Protein AF-0000000066929300 (afdb_homodimer)

Solvent-accessible surface area (backbone atoms only — not comparable to full-atom values): 16781 Å² total; per-residue (Å²): 136,85,82,76,78,76,75,74,76,74,73,76,74,69,70,74,73,74,70,69,72,71,43,52,27,25,4,29,28,39,33,36,29,33,21,44,62,96,35,55,32,55,67,28,40,39,35,33,26,33,27,65,83,70,66,76,58,65,42,76,49,25,75,40,59,22,36,82,71,5,37,43,70,39,54,33,47,45,83,54,38,55,52,97,56,24,57,59,44,35,29,40,36,40,36,33,46,67,95,44,64,80,85,48,72,48,25,43,31,40,62,43,51,53,54,62,84,32,51,24,73,32,78,56,46,81,41,67,45,56,54,34,29,42,37,48,63,40,67,55,58,86,45,43,77,36,67,75,77,60,94,79,120,135,86,79,76,79,76,76,76,75,76,71,76,75,70,69,74,72,74,71,69,71,70,44,54,25,24,4,29,28,40,32,37,30,33,22,44,63,96,36,54,31,53,67,29,40,39,34,33,26,33,35,67,82,62,75,80,63,64,42,77,50,26,76,40,60,22,36,80,72,6,37,44,71,40,55,36,48,46,84,56,40,57,49,97,58,24,56,59,45,36,30,40,37,41,36,33,46,67,94,45,64,81,85,49,72,48,25,42,34,40,63,43,51,52,53,62,86,32,49,24,72,32,77,57,44,82,41,69,44,56,54,35,28,41,36,48,63,41,64,55,57,85,47,43,77,36,68,75,76,60,95,79,122

Secondary structure (DSSP, 8-state):
-------------------------EEEEEEEEEEETTEE--S-EEEEEEE-SSS---EEEEEEE--TTSEEEEEEE-TT--GGG---EEEEEEEE-TTS-TTSS-EEEEEEEPPGGG-EESSS-S-EEEEEEEETTS--TT-EEESS--S--/-------------------------EEEEEEEEEEETTEE--S-EEEEEEE-SSS---EEEEEEE--TTSEEEEEEE-TT--GGG---EEEEEEEE-TTS-TTSS-EEEEEEEPPGGG-EESSS-S-EEEEEEEETTS--TT-EEESS--S--

pLDDT: mean 82.0, std 19.13, range [38.72, 98.88]

Foldseek 3Di:
DPPPPPPPPPPPCPVPPPCVVQQWKKKFKEKEFEAAPPATDWFKKKWKFFQLVPPRPTDTAFIDTADRRRIDMTMGMPVRPHNSSRQGQIKMKIWAQRVHDPVALKTKMDIDTDDRVRTDTDGGGPDYHYPYYYHPNDDDPPIDMDRPDDRPD/DPPPPPPPPPPPCPVPPPCPVQAWKKKFKEKEFEAAPPATDWFKKKWKFFDLVPPPPTDTAFIDTADRRRIDMTMGMPVRPHNNSRQGQIKMKIWAQRVHDPVALKTKMDIDTDDRVRTDTDGGGPDYHYPYYYHPNDDDPPIDMDRPDDRPD

InterPro domains:
  IPR001534 Transthyretin-like [PF01060] (31-115)
  IPR001534 Transthyretin-like [PTHR21700] (13-146)
  IPR038479 Transthyretin-like superfamily [G3DSA:2.60.40.3330] (26-143)

Organism: Strongyloides stercoralis (NCBI:txid6248)

Structure (mmCIF, N/CA/C/O backbone):
data_AF-0000000066929300-model_v1
#
loop_
_entity.id
_entity.type
_entity.pdbx_description
1 polymer 'Transthyretin-like family protein'
#
loop_
_atom_site.group_PDB
_atom_site.id
_atom_site.type_symbol
_atom_site.label_atom_id
_atom_site.label_alt_id
_atom_site.label_comp_id
_atom_site.label_asym_id
_atom_site.label_entity_id
_atom_site.label_seq_id
_atom_site.pdbx_PDB_ins_code
_atom_site.Cartn_x
_atom_site.Cartn_y
_atom_site.Cartn_z
_atom_site.occupancy
_atom_site.B_iso_or_equiv
_atom_site.auth_seq_id
_atom_site.auth_comp_id
_atom_site.auth_asym_id
_atom_site.auth_atom_id
_atom_site.pdbx_PDB_model_num
ATOM 1 N N . MET A 1 1 ? 9.344 78.875 50.188 1 38.72 1 MET A N 1
ATOM 2 C CA . MET A 1 1 ? 8.992 78.375 48.844 1 38.72 1 MET A CA 1
ATOM 3 C C . MET A 1 1 ? 9.109 76.875 48.75 1 38.72 1 MET A C 1
ATOM 5 O O . MET A 1 1 ? 10.203 76.312 48.906 1 38.72 1 MET A O 1
ATOM 9 N N . LYS A 1 2 ? 8.031 76.062 49.281 1 50.56 2 LYS A N 1
ATOM 10 C CA . LYS A 1 2 ? 7.809 74.625 49.344 1 50.56 2 LYS A CA 1
ATOM 11 C C . LYS A 1 2 ? 7.906 74 47.938 1 50.56 2 LYS A C 1
ATOM 13 O O . LYS A 1 2 ? 7.234 74.438 47 1 50.56 2 LYS A O 1
ATOM 18 N N . ILE A 1 3 ? 9.125 73.562 47.531 1 48.5 3 ILE A N 1
ATOM 19 C CA . ILE A 1 3 ? 9.398 72.75 46.375 1 48.5 3 ILE A CA 1
ATOM 20 C C . ILE A 1 3 ? 8.445 71.562 46.344 1 48.5 3 ILE A C 1
ATOM 22 O O . ILE A 1 3 ? 8.469 70.688 47.25 1 48.5 3 ILE A O 1
ATOM 26 N N . PHE A 1 4 ? 7.176 71.688 45.875 1 48.25 4 PHE A N 1
ATOM 27 C CA . PHE A 1 4 ? 6.23 70.688 45.531 1 48.25 4 PHE A CA 1
ATOM 28 C C . PHE A 1 4 ? 6.859 69.688 44.562 1 48.25 4 PHE A C 1
ATOM 30 O O . PHE A 1 4 ? 7.293 70.062 43.469 1 48.25 4 PHE A O 1
ATOM 37 N N . LEU A 1 5 ? 7.586 68.625 45.031 1 47.12 5 LEU A N 1
ATOM 38 C CA . LEU A 1 5 ? 8.062 67.438 44.281 1 47.12 5 LEU A CA 1
ATOM 39 C C . LEU A 1 5 ? 6.941 66.812 43.469 1 47.12 5 LEU A C 1
ATOM 41 O O . LEU A 1 5 ? 5.953 66.312 44.031 1 47.12 5 LEU A O 1
ATOM 45 N N . VAL A 1 6 ? 6.562 67.375 42.312 1 46.44 6 VAL A N 1
ATOM 46 C CA . VAL A 1 6 ? 5.727 66.75 41.312 1 46.44 6 VAL A CA 1
ATOM 47 C C . VAL A 1 6 ? 6.305 65.375 40.969 1 46.44 6 VAL A C 1
ATOM 49 O O . VAL A 1 6 ? 7.395 65.312 40.375 1 46.44 6 VAL A O 1
ATOM 52 N N . PHE A 1 7 ? 6.195 64.375 41.812 1 49.03 7 PHE A N 1
ATOM 53 C CA . PHE A 1 7 ? 6.414 63 41.406 1 49.03 7 PHE A CA 1
ATOM 54 C C . PHE A 1 7 ? 5.598 62.688 40.156 1 49.03 7 PHE A C 1
ATOM 56 O O . PHE A 1 7 ? 4.367 62.656 40.188 1 49.03 7 PHE A O 1
ATOM 63 N N . LEU A 1 8 ? 6.023 63.188 38.938 1 48.34 8 LEU A N 1
ATOM 64 C CA . LEU A 1 8 ? 5.508 62.688 37.688 1 48.34 8 LEU A CA 1
ATOM 65 C C . LEU A 1 8 ? 5.5 61.156 37.656 1 48.34 8 LEU A C 1
ATOM 67 O O . LEU A 1 8 ? 6.559 60.531 37.75 1 48.34 8 LEU A O 1
ATOM 71 N N . GLY A 1 9 ? 4.48 60.531 38.188 1 46.47 9 GLY A N 1
ATOM 72 C CA . GLY A 1 9 ? 4.184 59.125 37.938 1 46.47 9 GLY A CA 1
ATOM 73 C C . GLY A 1 9 ? 4.379 58.75 36.469 1 46.47 9 GLY A C 1
ATOM 74 O O . GLY A 1 9 ? 3.596 59.125 35.625 1 46.47 9 GLY A O 1
ATOM 75 N N . ILE A 1 10 ? 5.605 58.688 35.938 1 49.69 10 ILE A N 1
ATOM 76 C CA . ILE A 1 10 ? 5.824 57.969 34.688 1 49.69 10 ILE A CA 1
ATOM 77 C C . ILE A 1 10 ? 5.074 56.625 34.719 1 49.69 10 ILE A C 1
ATOM 79 O O . ILE A 1 10 ? 5.422 55.75 35.469 1 49.69 10 ILE A O 1
ATOM 83 N N . GLY A 1 11 ? 3.75 56.656 34.594 1 45.16 11 GLY A N 1
ATOM 84 C CA . GLY A 1 11 ? 3.053 55.406 34.281 1 45.16 11 GLY A CA 1
ATOM 85 C C . GLY A 1 11 ? 3.746 54.594 33.188 1 45.16 11 GLY A C 1
ATOM 86 O O . GLY A 1 11 ? 3.848 55.031 32.062 1 45.16 11 GLY A O 1
ATOM 87 N N . LEU A 1 12 ? 4.77 53.812 33.594 1 50.09 12 LEU A N 1
ATOM 88 C CA . LEU A 1 12 ? 5.266 52.719 32.719 1 50.09 12 LEU A CA 1
ATOM 89 C C . LEU A 1 12 ? 4.109 52 32.062 1 50.09 12 LEU A C 1
ATOM 91 O O . LEU A 1 12 ? 3.371 51.25 32.75 1 50.09 12 LEU A O 1
ATOM 95 N N . CYS A 1 13 ? 3.428 52.625 31.078 1 48.03 13 CYS A N 1
ATOM 96 C CA . CYS A 1 13 ? 2.602 51.812 30.188 1 48.03 13 CYS A CA 1
ATOM 97 C C . CYS A 1 13 ? 3.359 50.594 29.703 1 48.03 13 CYS A C 1
ATOM 99 O O . CYS A 1 13 ? 4.195 50.688 28.812 1 48.03 13 CYS A O 1
ATOM 101 N N . LEU A 1 14 ? 3.752 49.6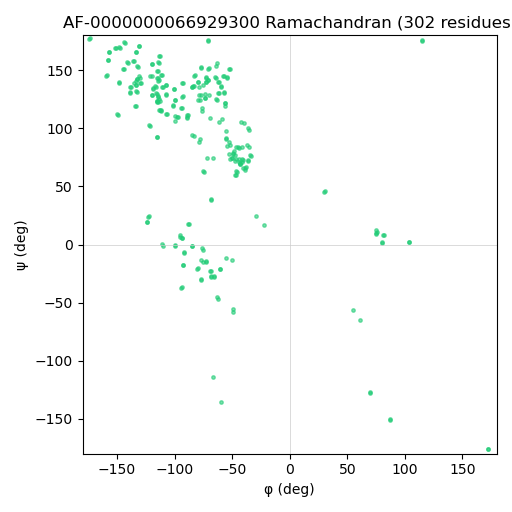88 30.641 1 50.78 14 LEU A N 1
ATOM 102 C CA . LEU A 1 14 ? 4.094 48.375 30.141 1 50.78 14 LEU A CA 1
ATOM 103 C C . LEU A 1 14 ? 3.076 47.906 29.109 1 50.78 14 LEU A C 1
ATOM 105 O O . LEU A 1 14 ? 1.954 47.531 29.453 1 50.78 14 LEU A O 1
ATOM 109 N N . GLY A 1 15 ? 3.09 48.5 27.969 1 46.66 15 GLY A N 1
ATOM 110 C CA . GLY A 1 15 ? 2.381 47.844 26.906 1 46.66 15 GLY A CA 1
ATOM 111 C C . GLY A 1 15 ? 2.514 46.312 26.953 1 46.66 15 GLY A C 1
ATOM 112 O O . GLY A 1 15 ? 3.623 45.781 26.891 1 46.66 15 GLY A O 1
ATOM 113 N N . PHE A 1 16 ? 1.667 45.625 27.719 1 49.38 16 PHE A N 1
ATOM 114 C CA . PHE A 1 16 ? 1.484 44.219 27.531 1 49.38 16 PHE A CA 1
ATOM 115 C C . PHE A 1 16 ? 1.555 43.844 26.047 1 49.38 16 PHE A C 1
ATOM 117 O O . PHE A 1 16 ? 0.625 44.125 25.281 1 49.38 16 PHE A O 1
ATOM 124 N N . ILE A 1 17 ? 2.742 43.875 25.484 1 49.06 17 ILE A N 1
ATOM 125 C CA . ILE A 1 17 ? 2.83 43.156 24.219 1 49.06 17 ILE A CA 1
ATOM 126 C C . ILE A 1 17 ? 2.207 41.781 24.375 1 49.06 17 ILE A C 1
ATOM 128 O O . ILE A 1 17 ? 2.74 40.906 25.094 1 49.06 17 ILE A O 1
ATOM 132 N N . ASN A 1 18 ? 0.897 41.688 24.484 1 44.31 18 ASN A N 1
ATOM 133 C CA . ASN A 1 18 ? 0.288 40.406 24.203 1 44.31 18 ASN A CA 1
ATOM 134 C C . ASN A 1 18 ? 0.959 39.719 23.016 1 44.31 18 ASN A C 1
ATOM 136 O O . ASN A 1 18 ? 0.735 40.094 21.859 1 44.31 18 ASN A O 1
ATOM 140 N N . ALA A 1 19 ? 2.219 39.344 23.156 1 47.62 19 ALA A N 1
ATOM 141 C CA . ALA A 1 19 ? 2.736 38.375 22.172 1 47.62 19 ALA A CA 1
ATOM 142 C C . ALA A 1 19 ? 1.765 37.219 21.984 1 47.62 19 ALA A C 1
ATOM 144 O O . ALA A 1 19 ? 1.734 36.281 22.797 1 47.62 19 ALA A O 1
ATOM 145 N N . SER A 1 20 ? 0.576 37.375 21.578 1 46.81 20 SER A N 1
ATOM 146 C CA . SER A 1 20 ? -0.162 36.219 21.094 1 46.81 20 SER A CA 1
ATOM 147 C C . SER A 1 20 ? 0.743 35.281 20.297 1 46.81 20 SER A C 1
ATOM 149 O O . SER A 1 20 ? 1.198 35.625 19.203 1 46.81 20 SER A O 1
ATOM 151 N N . ALA A 1 21 ? 1.708 34.656 20.922 1 49.97 21 ALA A N 1
ATOM 152 C CA . ALA A 1 21 ? 2.375 33.594 20.203 1 49.97 21 ALA A CA 1
ATOM 153 C C . ALA A 1 21 ? 1.397 32.844 19.297 1 49.97 21 ALA A C 1
ATOM 155 O O . ALA A 1 21 ? 0.416 32.281 19.766 1 49.97 21 ALA A O 1
ATOM 156 N N . GLY A 1 22 ? 1.059 33.406 18.203 1 54.59 22 GLY A N 1
ATOM 157 C CA . GLY A 1 22 ? 0.16 32.781 17.25 1 54.59 22 GLY A CA 1
ATOM 158 C C . GLY A 1 22 ? 0.339 31.281 17.141 1 54.59 22 GLY A C 1
ATOM 159 O O . GLY A 1 22 ? 1.467 30.781 17.141 1 54.59 22 GLY A O 1
ATOM 160 N N . VAL A 1 23 ? -0.555 30.5 17.812 1 59 23 VAL A N 1
ATOM 161 C CA . VAL A 1 23 ? -0.55 29.031 17.734 1 59 23 VAL A CA 1
ATOM 162 C C . VAL A 1 23 ? -0.306 28.594 16.281 1 59 23 VAL A C 1
ATOM 164 O O . VAL A 1 23 ? -1.042 29 15.383 1 59 23 VAL A O 1
ATOM 167 N N . ALA A 1 24 ? 0.899 28.125 16.016 1 67.94 24 ALA A N 1
ATOM 168 C CA . ALA A 1 24 ? 1.224 27.672 14.664 1 67.94 24 ALA A CA 1
ATOM 169 C C . ALA A 1 24 ? 0.294 26.547 14.219 1 67.94 24 ALA A C 1
ATOM 171 O O . ALA A 1 24 ? 0.18 25.531 14.898 1 67.94 24 ALA A O 1
ATOM 172 N N . LEU A 1 25 ? -0.631 26.828 13.297 1 80.69 25 LEU A N 1
ATOM 173 C CA . LEU A 1 25 ? -1.543 25.859 12.688 1 80.69 25 LEU A CA 1
ATOM 174 C C . LEU A 1 25 ? -0.809 24.969 11.695 1 80.69 25 LEU A C 1
ATOM 176 O O . LEU A 1 25 ? 0.097 2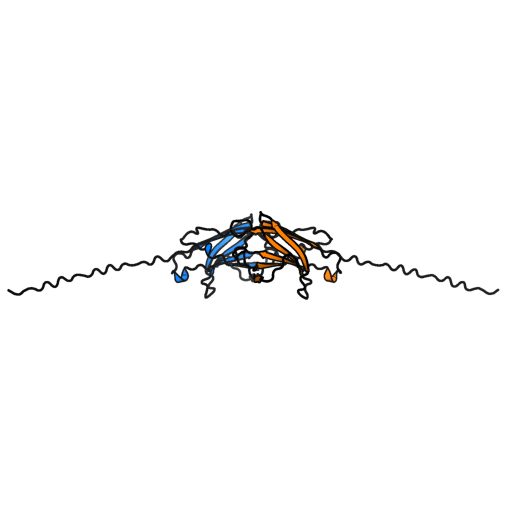5.438 10.992 1 80.69 25 LEU A O 1
ATOM 180 N N . ARG A 1 26 ? -1.013 23.672 11.883 1 87.88 26 ARG A N 1
ATOM 181 C CA . ARG A 1 26 ? -0.5 22.719 10.914 1 87.88 26 ARG A CA 1
ATOM 182 C C . ARG A 1 26 ? -1.642 22 10.195 1 87.88 26 ARG A C 1
ATOM 184 O O . ARG A 1 26 ? -2.676 21.719 10.805 1 87.88 26 ARG A O 1
ATOM 191 N N . ALA A 1 27 ? -1.451 21.781 8.891 1 91.25 27 ALA A N 1
ATOM 192 C CA . ALA A 1 27 ? -2.479 21.125 8.086 1 91.25 27 ALA A CA 1
ATOM 193 C C . ALA A 1 27 ? -1.881 20 7.238 1 91.25 27 ALA A C 1
ATOM 195 O O . ALA A 1 27 ? -0.689 20.031 6.922 1 91.25 27 ALA A O 1
ATOM 196 N N . THR A 1 28 ? -2.691 19.047 6.934 1 93.44 28 THR A N 1
ATOM 197 C CA . THR A 1 28 ? -2.281 17.953 6.07 1 93.44 28 THR A CA 1
ATOM 198 C C . THR A 1 28 ? -3.436 17.5 5.184 1 93.44 28 THR A C 1
ATOM 200 O O . THR A 1 28 ? -4.602 17.703 5.523 1 93.44 28 THR A O 1
ATOM 203 N N . SER A 1 29 ? -3.061 17 4.023 1 96.56 29 SER A N 1
ATOM 204 C CA . SER A 1 29 ? -4.008 16.5 3.025 1 96.56 29 SER A CA 1
ATOM 205 C C . SER A 1 29 ? -3.523 15.211 2.387 1 96.56 29 SER A C 1
ATOM 207 O O . SER A 1 29 ? -2.334 15.062 2.092 1 96.56 29 SER A O 1
ATOM 209 N N . VAL A 1 30 ? -4.402 14.281 2.248 1 97.62 30 VAL A N 1
ATOM 210 C CA . VAL A 1 30 ? -4.09 12.977 1.661 1 97.62 30 VAL A CA 1
ATOM 211 C C . VAL A 1 30 ? -5.164 12.602 0.639 1 97.62 30 VAL A C 1
ATOM 213 O O . VAL A 1 30 ? -6.355 12.781 0.889 1 97.62 30 VAL A O 1
ATOM 216 N N . LYS A 1 31 ? -4.762 12.094 -0.457 1 98.75 31 LYS A N 1
ATOM 217 C CA . LYS A 1 31 ? -5.699 11.578 -1.45 1 98.75 31 LYS A CA 1
ATOM 218 C C . LYS A 1 31 ? -5.266 10.211 -1.96 1 98.75 31 LYS A C 1
ATOM 220 O O . LYS A 1 31 ? -4.137 9.773 -1.712 1 98.75 31 LYS A O 1
ATOM 225 N N . GLY A 1 32 ? -6.164 9.531 -2.631 1 98.75 32 GLY A N 1
ATOM 226 C CA . GLY A 1 32 ? -5.867 8.242 -3.225 1 98.75 32 GLY A CA 1
ATOM 227 C C . GLY A 1 32 ? -7.094 7.547 -3.791 1 98.75 32 GLY A C 1
ATOM 228 O O . GLY A 1 32 ? -8.164 8.148 -3.891 1 98.75 32 GLY A O 1
ATOM 229 N N . GLN A 1 33 ? -6.852 6.367 -4.246 1 98.88 33 GLN A N 1
ATOM 230 C CA . GLN A 1 33 ? -7.898 5.508 -4.793 1 98.88 33 GLN A CA 1
ATOM 231 C C . GLN A 1 33 ? -7.809 4.098 -4.215 1 98.88 33 GLN A C 1
ATOM 233 O O . GLN A 1 33 ? -6.711 3.578 -3.998 1 98.88 33 GLN A O 1
ATOM 238 N N . LEU A 1 34 ? -8.906 3.543 -3.98 1 98.88 34 LEU A N 1
ATOM 239 C CA . LEU A 1 34 ? -8.969 2.18 -3.463 1 98.88 34 LEU A CA 1
ATOM 240 C C . LEU A 1 34 ? -9.656 1.251 -4.457 1 98.88 34 LEU A C 1
ATOM 242 O O . LEU A 1 34 ? -10.648 1.629 -5.082 1 98.88 34 LEU A O 1
ATOM 246 N N . ASN A 1 35 ? -9.07 0.139 -4.617 1 98.75 35 ASN A N 1
ATOM 247 C CA . ASN A 1 35 ? -9.656 -0.932 -5.414 1 98.75 35 ASN A CA 1
ATOM 248 C C . ASN A 1 35 ? -9.891 -2.188 -4.578 1 98.75 35 ASN A C 1
ATOM 250 O O . ASN A 1 35 ? -9.227 -2.398 -3.564 1 98.75 35 ASN A O 1
ATOM 254 N N . CYS A 1 36 ? -10.805 -2.961 -5 1 98.19 36 CYS A N 1
ATOM 255 C CA . CYS A 1 36 ? -10.961 -4.352 -4.586 1 98.19 36 CYS A CA 1
ATOM 256 C C . CYS A 1 36 ? -10.898 -5.289 -5.785 1 98.19 36 CYS A C 1
ATOM 258 O O . CYS A 1 36 ? -11.875 -5.422 -6.523 1 98.19 36 CYS A O 1
ATOM 260 N N . GLY A 1 37 ? -9.727 -5.887 -5.875 1 96.44 37 GLY A N 1
ATOM 261 C CA . GLY A 1 37 ? -9.5 -6.605 -7.117 1 96.44 37 GLY A CA 1
ATOM 262 C C . GLY A 1 37 ? -9.336 -5.688 -8.312 1 96.44 37 GLY A C 1
ATOM 263 O O . GLY A 1 37 ? -8.508 -4.77 -8.289 1 96.44 37 GLY A O 1
ATOM 264 N N . THR A 1 38 ? -10.078 -5.93 -9.305 1 95.06 38 THR A N 1
ATOM 265 C CA . THR A 1 38 ? -9.93 -5.168 -10.547 1 95.06 38 THR A CA 1
ATOM 266 C C . THR A 1 38 ? -10.922 -4.008 -10.586 1 95.06 38 THR A C 1
ATOM 268 O O . THR A 1 38 ? -10.984 -3.271 -11.57 1 95.06 38 THR A O 1
ATOM 271 N N . GLN A 1 39 ? -11.586 -3.799 -9.5 1 97.25 39 GLN A N 1
ATOM 272 C CA . GLN A 1 39 ? -12.641 -2.789 -9.508 1 97.25 39 GLN A CA 1
ATOM 273 C C . GLN A 1 39 ? -12.375 -1.705 -8.469 1 97.25 39 GLN A C 1
ATOM 275 O O . GLN A 1 39 ? -11.898 -1.996 -7.371 1 97.25 39 GLN A O 1
ATOM 280 N N . PRO A 1 40 ? -12.789 -0.456 -8.875 1 98.62 40 PRO A N 1
ATOM 281 C CA . PRO A 1 40 ? -12.781 0.559 -7.816 1 98.62 40 PRO A CA 1
ATOM 282 C C . PRO A 1 40 ? -13.656 0.177 -6.621 1 98.62 40 PRO A C 1
ATOM 284 O O . PRO A 1 40 ? -14.68 -0.484 -6.793 1 98.62 40 PRO A O 1
ATOM 287 N N . TYR A 1 41 ? -13.242 0.534 -5.488 1 98.56 41 TYR A N 1
ATOM 288 C CA . TYR A 1 41 ? -13.977 0.158 -4.285 1 98.56 41 TYR A CA 1
ATOM 289 C C . TYR A 1 41 ? -14.703 1.36 -3.693 1 98.56 41 TYR A C 1
ATOM 291 O O . TYR A 1 41 ? -14.07 2.27 -3.148 1 98.56 41 TYR A O 1
ATOM 299 N N . GLU A 1 42 ? -15.93 1.346 -3.73 1 97.81 42 GLU A N 1
ATOM 300 C CA . GLU A 1 42 ? -16.781 2.371 -3.131 1 97.81 42 GLU A CA 1
ATOM 301 C C . GLU A 1 42 ? -17.188 1.986 -1.714 1 97.81 42 GLU A C 1
ATOM 303 O O . GLU A 1 42 ? -17.484 0.82 -1.444 1 97.81 42 GLU A O 1
ATOM 308 N N . GLY A 1 43 ? -17.172 2.969 -0.807 1 96.06 43 GLY A N 1
ATOM 309 C CA . GLY A 1 43 ? -17.797 2.73 0.481 1 96.06 43 GLY A CA 1
ATOM 310 C C . GLY A 1 43 ? -16.812 2.477 1.597 1 96.06 43 GLY A C 1
ATOM 311 O O . GLY A 1 43 ? -17.188 2.164 2.725 1 96.06 43 GLY A O 1
ATOM 312 N N . ALA A 1 44 ? -15.531 2.533 1.318 1 97.94 44 ALA A N 1
ATOM 313 C CA . ALA A 1 44 ? -14.539 2.492 2.389 1 97.94 44 ALA A CA 1
ATOM 314 C C . ALA A 1 44 ? -14.516 3.805 3.168 1 97.94 44 ALA A C 1
ATOM 316 O O . ALA A 1 44 ? -14.633 4.883 2.582 1 97.94 44 ALA A O 1
ATOM 317 N N . PHE A 1 45 ? -14.312 3.715 4.441 1 97.44 45 PHE A N 1
ATOM 318 C CA . PHE A 1 45 ? -14.094 4.898 5.262 1 97.44 45 PHE A CA 1
ATOM 319 C C . PHE A 1 45 ? -12.609 5.199 5.395 1 97.44 45 PHE A C 1
ATOM 321 O O . PHE A 1 45 ? -11.82 4.312 5.727 1 97.44 45 PHE A O 1
ATOM 328 N N . VAL A 1 46 ? -12.258 6.395 5.094 1 97.75 46 VAL A N 1
ATOM 329 C CA . VAL A 1 46 ? -10.891 6.863 5.277 1 97.75 46 VAL A CA 1
ATOM 330 C C . VAL A 1 46 ? -10.859 7.973 6.328 1 97.75 46 VAL A C 1
ATOM 332 O O . VAL A 1 46 ? -11.508 9.008 6.164 1 97.75 46 VAL A O 1
ATOM 335 N N . ARG A 1 47 ? -10.055 7.723 7.344 1 94.75 47 ARG A N 1
ATOM 336 C CA . ARG A 1 47 ? -9.969 8.688 8.438 1 94.75 47 ARG A CA 1
ATOM 337 C C . ARG A 1 47 ? -8.555 9.234 8.586 1 94.75 47 ARG A C 1
ATOM 339 O O . ARG A 1 47 ? -7.586 8.469 8.547 1 94.75 47 ARG A O 1
ATOM 346 N N . LEU A 1 48 ? -8.516 10.469 8.711 1 93.38 48 LEU A N 1
ATOM 347 C CA . LEU A 1 48 ? -7.273 11.164 9.031 1 93.38 48 LEU A CA 1
ATOM 348 C C . LEU A 1 48 ? -7.203 11.5 10.523 1 93.38 48 LEU A C 1
ATOM 350 O O . LEU A 1 48 ? -8.133 12.094 11.07 1 93.38 48 LEU A O 1
ATOM 354 N N . PHE A 1 49 ? -6.059 10.984 11.07 1 89.12 49 PHE A N 1
ATOM 355 C CA . PHE A 1 49 ? -5.844 11.18 12.5 1 89.12 49 PHE A CA 1
ATOM 356 C C . PHE A 1 49 ? -4.633 12.078 12.742 1 89.12 49 PHE A C 1
ATOM 358 O O . PHE A 1 49 ? -3.699 12.102 11.938 1 89.12 49 PHE A O 1
ATOM 365 N N . ARG A 1 50 ? -4.762 12.766 13.82 1 84.38 50 ARG A N 1
ATOM 366 C CA . ARG A 1 50 ? -3.561 13.336 14.414 1 84.38 50 ARG A CA 1
ATOM 367 C C . ARG A 1 50 ? -3.082 12.5 15.602 1 84.38 50 ARG A C 1
ATOM 369 O O . ARG A 1 50 ? -3.887 12.07 16.422 1 84.38 50 ARG A O 1
ATOM 376 N N . SER A 1 51 ? -1.843 11.992 15.438 1 68.62 51 SER A N 1
ATOM 377 C CA . SER A 1 51 ? -1.283 11.281 16.578 1 68.62 51 SER A CA 1
ATOM 378 C C . SER A 1 51 ? -0.318 12.164 17.359 1 68.62 51 SER A C 1
ATOM 380 O O . SER A 1 51 ? 0.369 13.008 16.781 1 68.62 51 SER A O 1
ATOM 382 N N . SER A 1 52 ? -0.539 12.68 18.625 1 57.91 52 SER A N 1
ATOM 383 C CA . SER A 1 52 ? 0.372 13.516 19.406 1 57.91 52 SER A CA 1
ATOM 384 C C . SER A 1 52 ? 1.6 12.727 19.844 1 57.91 52 SER A C 1
ATOM 386 O O . SER A 1 52 ? 2.488 13.266 20.5 1 57.91 52 SER A O 1
ATOM 388 N N . GLY A 1 53 ? 2.156 11.867 19.016 1 51.66 53 GLY A N 1
ATOM 389 C CA . GLY A 1 53 ? 3.336 11.109 19.406 1 51.66 53 GLY A CA 1
ATOM 390 C C . GLY A 1 53 ? 3.145 10.328 20.688 1 51.66 53 GLY A C 1
ATOM 391 O O . GLY A 1 53 ? 3.893 9.391 20.969 1 51.66 53 GLY A O 1
ATOM 392 N N . LYS A 1 54 ? 2.752 10.961 21.906 1 48.56 54 LYS A N 1
ATOM 393 C CA . LYS A 1 54 ? 2.543 10.281 23.172 1 48.56 54 LYS A CA 1
ATOM 394 C C . LYS A 1 54 ? 1.338 9.352 23.109 1 48.56 54 LYS A C 1
ATOM 396 O O . LYS A 1 54 ? 1.484 8.156 22.844 1 48.56 54 LYS A O 1
ATOM 401 N N . GLU A 1 55 ? 0.304 9.742 23.922 1 45.38 55 GLU A N 1
ATOM 402 C CA . GLU A 1 55 ? -0.898 8.93 24.062 1 45.38 55 GLU A CA 1
ATOM 403 C C . GLU A 1 55 ? -1.726 8.938 22.781 1 45.38 55 GLU A C 1
ATOM 405 O O . GLU A 1 55 ? -1.866 9.977 22.125 1 45.38 55 GLU A O 1
ATOM 410 N N . ASP A 1 56 ? -1.77 7.953 22.109 1 47.41 56 ASP A N 1
ATOM 411 C CA . ASP A 1 56 ? -2.619 7.594 20.969 1 47.41 56 ASP A CA 1
ATOM 412 C C . ASP A 1 56 ? -3.979 8.281 21.062 1 47.41 56 ASP A C 1
ATOM 414 O O . ASP A 1 56 ? -5.012 7.617 21.188 1 47.41 56 ASP A O 1
ATOM 418 N N . LYS A 1 57 ? -3.906 9.32 21.75 1 54.78 57 LYS A N 1
ATOM 419 C CA . LYS A 1 57 ? -5.262 9.859 21.641 1 54.78 57 LYS A CA 1
ATOM 420 C C . LYS A 1 57 ? -5.566 10.305 20.219 1 54.78 57 LYS A C 1
ATOM 422 O O . LYS A 1 57 ? -4.996 11.281 19.734 1 54.78 57 LYS A O 1
ATOM 427 N N . ASN A 1 58 ? -5.809 9.32 19.281 1 62.88 58 ASN A N 1
ATOM 428 C CA . ASN A 1 58 ? -6.137 9.539 17.875 1 62.88 58 ASN A CA 1
ATOM 429 C C . ASN A 1 58 ? -7.359 10.445 17.719 1 62.88 58 ASN A C 1
ATOM 431 O O . ASN A 1 58 ? -8.445 10.109 18.188 1 62.88 58 ASN A O 1
ATOM 435 N N . GLU A 1 59 ? -7.016 11.758 17.609 1 81.19 59 GLU A N 1
ATOM 436 C CA . GLU A 1 59 ? -8.07 12.688 17.203 1 81.19 59 GLU A CA 1
ATOM 437 C C . GLU A 1 59 ? -8.344 12.602 15.703 1 81.19 59 GLU A C 1
ATOM 439 O O . GLU A 1 59 ? -7.422 12.719 14.898 1 81.19 59 GLU A O 1
ATOM 444 N N . ILE A 1 60 ? -9.617 12.445 15.453 1 88.38 60 ILE A N 1
ATOM 445 C CA . ILE A 1 60 ? -10.023 12.391 14.055 1 88.38 60 ILE A CA 1
ATOM 446 C C . ILE A 1 60 ? -10.062 13.797 13.469 1 88.38 60 ILE A C 1
ATOM 448 O O . ILE A 1 60 ? -10.734 14.68 14.016 1 88.38 60 ILE A O 1
ATOM 452 N N . LEU A 1 61 ? -9.359 13.961 12.445 1 88.81 61 LEU A N 1
ATOM 453 C CA . LEU A 1 61 ? -9.344 15.25 11.766 1 88.81 61 LEU A CA 1
ATOM 454 C C . LEU A 1 61 ? -10.359 15.281 10.625 1 88.81 61 LEU A C 1
ATOM 456 O O . LEU A 1 61 ? -10.945 16.328 10.344 1 88.81 61 LEU A O 1
ATOM 460 N N . ASP A 1 62 ? -10.5 14.25 9.984 1 92.38 62 ASP A N 1
ATOM 461 C CA . ASP A 1 62 ? -11.398 14.156 8.836 1 92.38 62 ASP A CA 1
ATOM 462 C C . ASP A 1 62 ? -11.789 12.711 8.555 1 92.38 62 ASP A C 1
ATOM 464 O O . ASP A 1 62 ? -11.023 11.789 8.859 1 92.38 62 ASP A O 1
ATOM 468 N N . THR A 1 63 ? -12.984 12.516 8.109 1 95.44 63 THR A N 1
ATOM 469 C CA . THR A 1 63 ? -13.469 11.219 7.648 1 95.44 63 THR A CA 1
ATOM 470 C C . THR A 1 63 ? -14.195 11.359 6.312 1 95.44 63 THR A C 1
ATOM 472 O O . THR A 1 63 ? -15.055 12.227 6.156 1 95.44 63 THR A O 1
ATOM 475 N N . ARG A 1 64 ? -13.82 10.477 5.398 1 97.62 64 ARG A N 1
ATOM 476 C CA . ARG A 1 64 ? -14.492 10.453 4.102 1 97.62 64 ARG A CA 1
ATOM 477 C C . ARG A 1 64 ? -14.805 9.031 3.668 1 97.62 64 ARG A C 1
ATOM 479 O O . ARG A 1 64 ? -14.188 8.078 4.148 1 97.62 64 ARG A O 1
ATOM 486 N N . ILE A 1 65 ? -15.781 8.984 2.777 1 98 65 ILE A N 1
ATOM 487 C CA . ILE A 1 65 ? -16.125 7.723 2.131 1 98 65 ILE A CA 1
ATOM 488 C C . ILE A 1 65 ? -15.656 7.746 0.677 1 98 65 ILE A C 1
ATOM 490 O O . ILE A 1 65 ? -15.812 8.758 -0.015 1 98 65 ILE A O 1
ATOM 494 N N . THR A 1 66 ? -15.094 6.664 0.27 1 98.62 66 THR A N 1
ATOM 495 C CA . THR A 1 66 ? -14.609 6.629 -1.106 1 98.62 66 THR A CA 1
ATOM 496 C C . THR A 1 66 ? -15.773 6.742 -2.088 1 98.62 66 THR A C 1
ATOM 498 O O . THR A 1 66 ? -16.844 6.184 -1.853 1 98.62 66 THR A O 1
ATOM 501 N N . SER A 1 67 ? -15.547 7.406 -3.148 1 98.56 67 SER A N 1
ATOM 502 C CA . SER A 1 67 ? -16.5 7.602 -4.23 1 98.56 67 SER A CA 1
ATOM 503 C C . SER A 1 67 ? -16.719 6.312 -5.016 1 98.56 67 SER A C 1
ATOM 505 O O . SER A 1 67 ? -16.047 5.312 -4.773 1 98.56 67 SER A O 1
ATOM 507 N N . PRO A 1 68 ? -17.656 6.352 -5.984 1 98.44 68 PRO A N 1
ATOM 508 C CA . PRO A 1 68 ? -17.859 5.18 -6.84 1 98.44 68 PRO A CA 1
ATOM 509 C C . PRO A 1 68 ? -16.594 4.805 -7.629 1 98.44 68 PRO A C 1
ATOM 511 O O . PRO A 1 68 ? -16.453 3.654 -8.055 1 98.44 68 PRO A O 1
ATOM 514 N N . ARG A 1 69 ? -15.719 5.707 -7.797 1 98.56 69 ARG A N 1
ATOM 515 C CA . ARG A 1 69 ? -14.469 5.438 -8.508 1 98.56 69 ARG A CA 1
ATOM 516 C C . ARG A 1 69 ? -13.359 5.051 -7.531 1 98.56 69 ARG A C 1
ATOM 518 O O . ARG A 1 69 ? -12.188 4.969 -7.914 1 98.56 69 ARG A O 1
ATOM 525 N N . GLY A 1 70 ? -13.719 4.91 -6.254 1 98.88 70 GLY A N 1
ATOM 526 C CA . GLY A 1 70 ? -12.758 4.504 -5.238 1 98.88 70 GLY A CA 1
ATOM 527 C C . GLY A 1 70 ? -11.898 5.648 -4.734 1 98.88 70 GLY A C 1
ATOM 528 O O . GLY A 1 70 ? -10.922 5.43 -4.016 1 98.88 70 GLY A O 1
ATOM 529 N N . LEU A 1 71 ? -12.258 6.855 -5.148 1 98.88 71 LEU A N 1
ATOM 530 C CA . LEU A 1 71 ? -11.422 8.008 -4.832 1 98.88 71 LEU A CA 1
ATOM 531 C C . LEU A 1 71 ? -11.727 8.531 -3.432 1 98.88 71 LEU A C 1
ATOM 533 O O . LEU A 1 71 ? -12.883 8.523 -3.002 1 98.88 71 LEU A O 1
ATOM 537 N N . PHE A 1 72 ? -10.703 9.016 -2.75 1 98.81 72 PHE A N 1
ATOM 538 C CA . PHE A 1 72 ? -10.883 9.719 -1.488 1 98.81 72 PHE A CA 1
ATOM 539 C C . PHE A 1 72 ? -9.938 10.906 -1.395 1 98.81 72 PHE A C 1
ATOM 541 O O . PHE A 1 72 ? -8.906 10.945 -2.078 1 98.81 72 PHE A O 1
ATOM 548 N N . HIS A 1 73 ? -10.281 11.836 -0.631 1 98.75 73 HIS A N 1
ATOM 549 C CA . HIS A 1 73 ? -9.492 13.008 -0.264 1 98.75 73 HIS A CA 1
ATOM 550 C C . HIS A 1 73 ? -9.836 13.484 1.144 1 98.75 73 HIS A C 1
ATOM 552 O O . HIS A 1 73 ? -10.953 13.938 1.394 1 98.75 73 HIS A O 1
ATOM 558 N N . VAL A 1 74 ? -8.867 13.328 2.07 1 97.56 74 VAL A N 1
ATOM 559 C CA . VAL A 1 74 ? -9.062 13.781 3.441 1 97.56 74 VAL A CA 1
ATOM 560 C C . VAL A 1 74 ? -8.102 14.922 3.758 1 97.56 74 VAL A C 1
ATOM 562 O O . VAL A 1 74 ? -6.961 14.93 3.275 1 97.56 74 VAL A O 1
ATOM 565 N N . GLU A 1 75 ? -8.547 15.789 4.473 1 95.5 75 GLU A N 1
ATOM 566 C CA . GLU A 1 75 ? -7.773 16.969 4.844 1 95.5 75 GLU A CA 1
ATOM 567 C C . GLU A 1 75 ? -8.148 17.453 6.238 1 95.5 75 GLU A C 1
ATOM 569 O O . GLU A 1 75 ? -9.32 17.406 6.621 1 95.5 75 GLU A O 1
ATOM 574 N N . GLY A 1 76 ? -7.082 17.859 7 1 91.06 76 GLY A N 1
ATOM 575 C CA . GLY A 1 76 ? -7.336 18.359 8.344 1 91.06 76 GLY A CA 1
ATOM 576 C C . GLY A 1 76 ? -6.23 19.266 8.859 1 91.06 76 GLY A C 1
ATOM 577 O O . GLY A 1 76 ? -5.16 19.359 8.25 1 91.06 76 GLY A O 1
ATOM 578 N N . ASN A 1 77 ? -6.57 19.953 9.914 1 86.25 77 ASN A N 1
ATOM 579 C CA . ASN A 1 77 ? -5.613 20.844 10.555 1 86.25 77 ASN A CA 1
ATOM 580 C C . ASN A 1 77 ? -5.766 20.844 12.07 1 86.25 77 ASN A C 1
ATOM 582 O O . ASN A 1 77 ? -6.648 20.172 12.609 1 86.25 77 ASN A O 1
ATOM 586 N N . THR A 1 78 ? -4.855 21.516 12.742 1 79.69 78 THR A N 1
ATOM 587 C CA . THR A 1 78 ? -4.844 21.516 14.203 1 79.69 78 THR A CA 1
ATOM 588 C C . THR A 1 78 ? -5.738 22.625 14.75 1 79.69 78 THR A C 1
ATOM 590 O O . THR A 1 78 ? -5.887 22.766 15.969 1 79.69 78 THR A O 1
ATOM 593 N N . ASN A 1 79 ? -6.609 23.172 14.016 1 73.12 79 ASN A N 1
ATOM 594 C CA . ASN A 1 79 ? -7.559 24.219 14.391 1 73.12 79 ASN A CA 1
ATOM 595 C C . ASN A 1 79 ? -6.992 25.125 15.477 1 73.12 79 ASN A C 1
ATOM 597 O O . ASN A 1 79 ? -7.68 25.438 16.453 1 73.12 79 ASN A O 1
ATOM 601 N N . GLY A 1 80 ? -5.766 25.562 15.352 1 62.41 80 GLY A N 1
ATOM 602 C CA . GLY A 1 80 ? -5.215 26.547 16.25 1 62.41 80 GLY A CA 1
ATOM 603 C C . GLY A 1 80 ? -4.871 25.984 17.625 1 62.41 80 GLY A C 1
ATOM 604 O O . GLY A 1 80 ? -4.727 26.734 18.594 1 62.41 80 GLY A O 1
ATOM 605 N N . ARG A 1 81 ? -4.848 24.703 17.812 1 61.5 81 ARG A N 1
ATOM 606 C CA . ARG A 1 81 ? -4.461 24.141 19.094 1 61.5 81 ARG A CA 1
ATOM 607 C C . ARG A 1 81 ? -3.018 24.484 19.438 1 61.5 81 ARG A C 1
ATOM 609 O O . ARG A 1 81 ? -2.23 24.828 18.547 1 61.5 81 ARG A O 1
ATOM 616 N N . PRO A 1 82 ? -2.646 24.484 20.703 1 54.56 82 PRO A N 1
ATOM 617 C CA . PRO A 1 82 ? -1.305 24.891 21.125 1 54.56 82 PRO A CA 1
ATOM 618 C C . PRO A 1 82 ? -0.2 24.156 20.391 1 54.56 82 PRO A C 1
ATOM 620 O O . PRO A 1 82 ? -0.413 23.031 19.922 1 54.56 82 PRO A O 1
ATOM 623 N N . LEU A 1 83 ? 0.995 24.859 20.25 1 51.5 83 LEU A N 1
ATOM 624 C CA . LEU A 1 83 ? 2.17 24.5 19.453 1 51.5 83 LEU A CA 1
ATOM 625 C C . LEU A 1 83 ? 2.59 23.062 19.734 1 51.5 83 LEU A C 1
ATOM 627 O O . LEU A 1 83 ? 3.002 22.344 18.812 1 51.5 83 LEU A O 1
ATOM 631 N N . ASN A 1 84 ? 2.789 22.891 21.047 1 51.94 84 ASN A N 1
ATOM 632 C CA . ASN A 1 84 ? 3.293 21.578 21.469 1 51.94 84 ASN A CA 1
ATOM 633 C C . ASN A 1 84 ? 2.398 20.453 20.969 1 51.94 84 ASN A C 1
ATOM 635 O O . ASN A 1 84 ? 2.752 19.266 21.094 1 51.94 84 ASN A O 1
ATOM 639 N N . GLU A 1 85 ? 1.376 21.047 20.547 1 53.44 85 GLU A N 1
ATOM 640 C CA . GLU A 1 85 ? 0.372 20.125 20.031 1 53.44 85 GLU A CA 1
ATOM 641 C C . GLU A 1 85 ? 0.231 20.25 18.516 1 53.44 85 GLU A C 1
ATOM 643 O O . GLU A 1 85 ? -0.795 19.875 17.953 1 53.44 85 GLU A O 1
ATOM 648 N N . THR A 1 86 ? 1.057 21.125 18.219 1 51.81 86 THR A N 1
ATOM 649 C CA . THR A 1 86 ? 0.886 21.5 16.828 1 51.81 86 THR A CA 1
ATOM 650 C C . THR A 1 86 ? 1.485 20.438 15.906 1 51.81 86 THR A C 1
ATOM 652 O O . THR A 1 86 ? 1.365 20.531 14.68 1 51.81 86 THR A O 1
ATOM 655 N N . ASP A 1 87 ? 2.26 19.594 16.578 1 60.5 87 ASP A N 1
ATOM 656 C CA . ASP A 1 87 ? 2.785 18.609 15.648 1 60.5 87 ASP A CA 1
ATOM 657 C C . ASP A 1 87 ? 1.718 17.578 15.281 1 60.5 87 ASP A C 1
ATOM 659 O O . ASP A 1 87 ? 0.882 17.219 16.109 1 60.5 87 ASP A O 1
ATOM 663 N N . ILE A 1 88 ? 1.392 17.609 14.062 1 67.81 88 ILE A N 1
ATOM 664 C CA . ILE A 1 88 ? 0.523 16.594 13.492 1 67.81 88 ILE A CA 1
ATOM 665 C C . ILE A 1 88 ? 1.354 15.375 13.078 1 67.81 88 ILE A C 1
ATOM 667 O O . ILE A 1 88 ? 2.268 15.492 12.258 1 67.81 88 ILE A O 1
ATOM 671 N N . ASP A 1 89 ? 1.401 14.438 14.016 1 79.81 89 ASP A N 1
ATOM 672 C CA . ASP A 1 89 ? 1.749 13.141 13.453 1 79.81 89 ASP A CA 1
ATOM 673 C C . ASP A 1 89 ? 0.542 12.492 12.781 1 79.81 89 ASP A C 1
ATOM 675 O O . ASP A 1 89 ? -0.219 11.766 13.43 1 79.81 89 ASP A O 1
ATOM 679 N N . ALA A 1 90 ? 0.458 12.875 11.492 1 88.25 90 ALA A N 1
ATOM 680 C CA . ALA A 1 90 ? -0.751 12.508 10.758 1 88.25 90 ALA A CA 1
ATOM 681 C C . ALA A 1 90 ? -0.74 11.031 10.383 1 88.25 90 ALA A C 1
ATOM 683 O O . ALA A 1 90 ? 0.298 10.492 9.992 1 88.25 90 ALA A O 1
ATOM 684 N N . TYR A 1 91 ? -1.845 10.461 10.562 1 91.19 91 TYR A N 1
ATOM 685 C CA . TYR A 1 91 ? -2.057 9.047 10.258 1 91.19 91 TYR A CA 1
ATOM 686 C C . TYR A 1 91 ? -3.373 8.836 9.523 1 91.19 91 TYR A C 1
ATOM 688 O O . TYR A 1 91 ? -4.387 9.453 9.859 1 91.19 91 TYR A O 1
ATOM 696 N N . ILE A 1 92 ? -3.289 7.957 8.547 1 93.44 92 ILE A N 1
ATOM 697 C CA . ILE A 1 92 ? -4.539 7.598 7.887 1 93.44 92 ILE A CA 1
ATOM 698 C C . ILE A 1 92 ? -4.906 6.156 8.234 1 93.44 92 ILE A C 1
ATOM 700 O O . ILE A 1 92 ? -4.031 5.309 8.406 1 93.44 92 ILE A O 1
ATOM 704 N N . ARG A 1 93 ? -6.18 5.953 8.328 1 94.56 93 ARG A N 1
ATOM 705 C CA . ARG A 1 93 ? -6.719 4.605 8.477 1 94.56 93 ARG A CA 1
ATOM 706 C C . ARG A 1 93 ? -7.836 4.348 7.473 1 94.56 93 ARG A C 1
ATOM 708 O O . ARG A 1 93 ? -8.68 5.219 7.234 1 94.56 93 ARG A O 1
ATOM 715 N N . VAL A 1 94 ? -7.797 3.193 6.961 1 96.88 94 VAL A N 1
ATOM 716 C CA . VAL A 1 94 ? -8.805 2.758 6.004 1 96.88 94 VAL A CA 1
ATOM 717 C C . VAL A 1 94 ? -9.633 1.62 6.602 1 96.88 94 VAL A C 1
ATOM 719 O O . VAL A 1 94 ? -9.07 0.652 7.129 1 96.88 94 VAL A O 1
ATOM 722 N N . TYR A 1 95 ? -10.914 1.794 6.574 1 96.81 95 TYR A N 1
ATOM 723 C CA . TYR A 1 95 ? -11.875 0.775 6.988 1 96.81 95 TYR A CA 1
ATOM 724 C C . TYR A 1 95 ? -12.688 0.281 5.797 1 96.81 95 TYR A C 1
ATOM 726 O O . TYR A 1 95 ? -13.344 1.072 5.113 1 96.81 95 TYR A O 1
ATOM 734 N N . HIS A 1 96 ? -12.656 -0.983 5.578 1 97.56 96 HIS A N 1
ATOM 735 C CA . HIS A 1 96 ? -13.312 -1.483 4.375 1 97.56 96 HIS A CA 1
ATOM 736 C C . HIS A 1 96 ? -13.828 -2.904 4.578 1 97.56 96 HIS A C 1
ATOM 738 O O . HIS A 1 96 ? -13.508 -3.547 5.578 1 97.56 96 HIS A O 1
ATOM 744 N N . LYS A 1 97 ? -14.617 -3.393 3.658 1 96.62 97 LYS A N 1
ATOM 745 C CA . LYS A 1 97 ? -15.211 -4.723 3.756 1 96.62 97 LYS A CA 1
ATOM 746 C C . LYS A 1 97 ? -14.859 -5.574 2.539 1 96.62 97 LYS A C 1
ATOM 748 O O . LYS A 1 97 ? -15.578 -6.516 2.205 1 96.62 97 LYS A O 1
ATOM 753 N N . CYS A 1 98 ? -13.844 -5.191 1.844 1 97.25 98 CYS A N 1
ATOM 754 C CA . CYS A 1 98 ? -13.383 -6.004 0.723 1 97.25 98 CYS A CA 1
ATOM 755 C C . CYS A 1 98 ? -13.07 -7.426 1.173 1 97.25 98 CYS A C 1
ATOM 757 O O . CYS A 1 98 ? -12.203 -7.637 2.02 1 97.25 98 CYS A O 1
ATOM 759 N N . GLY A 1 99 ? -13.727 -8.359 0.579 1 94.19 99 GLY A N 1
ATOM 760 C CA . GLY A 1 99 ? -13.484 -9.766 0.869 1 94.19 99 GLY A CA 1
ATOM 761 C C . GLY A 1 99 ? -14.172 -10.242 2.135 1 94.19 99 GLY A C 1
ATOM 762 O O . GLY A 1 99 ? -13.938 -11.367 2.588 1 94.19 99 GLY A O 1
ATOM 763 N N . VAL A 1 100 ? -14.859 -9.406 2.742 1 92 100 VAL A N 1
ATOM 764 C CA . VAL A 1 100 ? -15.594 -9.758 3.955 1 92 100 VAL A CA 1
ATOM 765 C C . VAL A 1 100 ? -17.094 -9.672 3.697 1 92 100 VAL A C 1
ATOM 767 O O . VAL A 1 100 ? -17.531 -8.969 2.787 1 92 100 VAL A O 1
ATOM 770 N N . ASP A 1 101 ? -17.812 -10.414 4.508 1 90.06 101 ASP A N 1
ATOM 771 C CA . ASP A 1 101 ? -19.266 -10.383 4.418 1 90.06 101 ASP A CA 1
ATOM 772 C C . ASP A 1 101 ? -19.812 -8.992 4.758 1 90.06 101 ASP A C 1
ATOM 774 O O . ASP A 1 101 ? -19.578 -8.484 5.863 1 90.06 101 ASP A O 1
ATOM 778 N N . GLU A 1 102 ? -20.578 -8.43 3.848 1 85.69 102 GLU A N 1
ATOM 779 C CA . GLU A 1 102 ? -21.078 -7.062 3.986 1 85.69 102 GLU A CA 1
ATOM 780 C C . GLU A 1 102 ? -22.094 -6.953 5.117 1 85.69 102 GLU A C 1
ATOM 782 O O . GLU A 1 102 ? -22.312 -5.867 5.656 1 85.69 102 GLU A O 1
ATOM 787 N N . LYS A 1 103 ? -22.672 -8.016 5.434 1 87.25 103 LYS A N 1
ATOM 788 C CA . LYS A 1 103 ? -23.734 -7.992 6.438 1 87.25 103 LYS A CA 1
ATOM 789 C C . LYS A 1 103 ? -23.156 -7.957 7.848 1 87.25 103 LYS A C 1
ATOM 791 O O . LYS A 1 103 ? -23.844 -7.59 8.805 1 87.25 103 LYS A O 1
ATOM 796 N N . LYS A 1 104 ? -21.953 -8.352 7.977 1 86.25 104 LYS A N 1
ATOM 797 C CA . LYS A 1 104 ? -21.312 -8.344 9.289 1 86.25 104 LYS A CA 1
ATOM 798 C C . LYS A 1 104 ? -20.75 -6.965 9.617 1 86.25 104 LYS A C 1
ATOM 800 O O . LYS A 1 104 ? -20.266 -6.254 8.727 1 86.25 104 LYS A O 1
ATOM 805 N N . ASN A 1 105 ? -21.031 -6.598 10.906 1 86.69 105 ASN A N 1
ATOM 806 C CA . ASN A 1 105 ? -20.375 -5.371 11.352 1 86.69 105 ASN A CA 1
ATOM 807 C C . ASN A 1 105 ? -18.891 -5.594 11.625 1 86.69 105 ASN A C 1
ATOM 809 O O . ASN A 1 105 ? -18.438 -5.473 12.773 1 86.69 105 ASN A O 1
ATOM 813 N N . GLU A 1 106 ? -18.156 -5.953 10.594 1 93.94 106 GLU A N 1
ATOM 814 C CA . GLU A 1 106 ? -16.719 -6.203 10.648 1 93.94 106 GLU A CA 1
ATOM 815 C C . GLU A 1 106 ? -15.992 -5.52 9.492 1 93.94 106 GLU A C 1
ATOM 817 O O . GLU A 1 106 ? -16.359 -5.699 8.328 1 93.94 106 GLU A O 1
ATOM 822 N N . TYR A 1 107 ? -15.141 -4.676 9.867 1 96.12 107 TYR A N 1
ATOM 823 C CA . TYR A 1 107 ? -14.32 -3.979 8.883 1 96.12 107 TYR A CA 1
ATOM 824 C C . TYR A 1 107 ? -12.867 -4.438 8.969 1 96.12 107 TYR A C 1
ATOM 826 O O . TYR A 1 107 ? -12.336 -4.645 10.062 1 96.12 107 TYR A O 1
ATOM 834 N N . ARG A 1 108 ? -12.281 -4.684 7.832 1 96.94 108 ARG A N 1
ATOM 835 C CA . ARG A 1 108 ? -10.82 -4.707 7.777 1 96.94 108 ARG A CA 1
ATOM 836 C C . ARG A 1 108 ? -10.242 -3.303 7.93 1 96.94 108 ARG A C 1
ATOM 838 O O . ARG A 1 108 ? -10.805 -2.336 7.414 1 96.94 108 ARG A O 1
ATOM 845 N N . LYS A 1 109 ? -9.141 -3.238 8.648 1 96.31 109 LYS A N 1
ATOM 846 C CA . LYS A 1 109 ? -8.578 -1.931 8.969 1 96.31 109 LYS A CA 1
ATOM 847 C C . LYS A 1 109 ? -7.055 -1.943 8.844 1 96.31 109 LYS A C 1
ATOM 849 O O . LYS A 1 109 ? -6.391 -2.84 9.367 1 96.31 109 LYS A O 1
ATOM 854 N N . PHE A 1 110 ? -6.559 -0.975 8.148 1 94.75 110 PHE A N 1
ATOM 855 C CA . PHE A 1 110 ? -5.121 -0.754 8.062 1 94.75 110 PHE A CA 1
ATOM 856 C C . PHE A 1 110 ? -4.805 0.73 7.922 1 94.75 110 PHE A C 1
ATOM 858 O O . PHE A 1 110 ? -5.711 1.547 7.746 1 94.75 110 PHE A O 1
ATOM 865 N N . GLY A 1 111 ? -3.541 1.038 8.062 1 93.44 111 GLY A N 1
ATOM 866 C CA . GLY A 1 111 ? -3.166 2.438 7.938 1 93.44 111 GLY A CA 1
ATOM 867 C C . GLY A 1 111 ? -1.665 2.658 7.969 1 93.44 111 GLY A C 1
ATOM 868 O O . GLY A 1 111 ? -0.895 1.702 8.094 1 93.44 111 GLY A O 1
ATOM 869 N N . PHE A 1 112 ? -1.34 3.936 7.797 1 92.25 112 PHE A N 1
ATOM 870 C CA . PHE A 1 112 ? 0.072 4.301 7.812 1 92.25 112 PHE A CA 1
ATOM 871 C C . PHE A 1 112 ? 0.246 5.773 8.156 1 92.25 112 PHE A C 1
ATOM 873 O O . PHE A 1 112 ? -0.689 6.562 8.016 1 92.25 112 PHE A O 1
ATOM 880 N N . LYS A 1 113 ? 1.397 6.051 8.594 1 90.94 113 LYS A N 1
ATOM 881 C CA . LYS A 1 113 ? 1.759 7.418 8.945 1 90.94 113 LYS A CA 1
ATOM 882 C C . LYS A 1 113 ? 2.111 8.234 7.707 1 90.94 113 LYS A C 1
ATOM 884 O O . LYS A 1 113 ? 2.797 7.738 6.809 1 90.94 113 LYS A O 1
ATOM 889 N N . ILE A 1 114 ? 1.674 9.43 7.703 1 92.06 114 ILE A N 1
ATOM 890 C CA . ILE A 1 114 ? 1.964 10.336 6.598 1 92.06 114 ILE A CA 1
ATOM 891 C C . ILE A 1 114 ? 3.322 11 6.816 1 92.06 114 ILE A C 1
ATOM 893 O O . ILE A 1 114 ? 3.637 11.43 7.926 1 92.06 114 ILE A O 1
ATOM 897 N N . PRO A 1 115 ? 4.105 11.055 5.754 1 92.12 115 PRO A N 1
ATOM 898 C CA . PRO A 1 115 ? 5.398 11.727 5.914 1 92.12 115 PRO A CA 1
ATOM 899 C C . PRO A 1 115 ? 5.262 13.148 6.449 1 92.12 115 PRO A C 1
ATOM 901 O O . PRO A 1 115 ? 4.348 13.875 6.059 1 92.12 115 PRO A O 1
ATOM 904 N N . SER A 1 116 ? 6.168 13.539 7.246 1 89.5 116 SER A N 1
ATOM 905 C CA . SER A 1 116 ? 6.047 14.773 8.016 1 89.5 116 SER A CA 1
ATOM 906 C C . SER A 1 116 ? 6.051 15.992 7.102 1 89.5 116 SER A C 1
ATOM 908 O O . SER A 1 116 ? 5.438 17.016 7.418 1 89.5 116 SER A O 1
ATOM 910 N N . HIS A 1 117 ? 6.695 15.867 5.973 1 91.94 117 HIS A N 1
ATOM 911 C CA . HIS A 1 117 ? 6.801 17.047 5.129 1 91.94 117 HIS A CA 1
ATOM 912 C C . HIS A 1 117 ? 5.484 17.344 4.418 1 91.94 117 HIS A C 1
ATOM 914 O O . HIS A 1 117 ? 5.336 18.375 3.777 1 91.94 117 HIS A O 1
ATOM 920 N N . TYR A 1 118 ? 4.578 16.516 4.582 1 93.81 118 TYR A N 1
ATOM 921 C CA . TYR A 1 118 ? 3.238 16.781 4.07 1 93.81 118 TYR A CA 1
ATOM 922 C C . TYR A 1 118 ? 2.379 17.469 5.125 1 93.81 118 TYR A C 1
ATOM 924 O O . TYR A 1 118 ? 1.216 17.797 4.875 1 93.81 118 TYR A O 1
ATOM 932 N N . VAL A 1 119 ? 2.879 17.594 6.309 1 91 119 VAL A N 1
ATOM 933 C CA . VAL A 1 119 ? 2.285 18.453 7.328 1 91 119 VAL A CA 1
ATOM 934 C C . VAL A 1 119 ? 2.867 19.859 7.219 1 91 119 VAL A C 1
ATOM 936 O O . VAL A 1 119 ? 4.043 20.078 7.527 1 91 119 VAL A O 1
ATOM 939 N N . THR A 1 120 ? 1.989 20.719 6.766 1 91.31 120 THR A N 1
ATOM 940 C CA . THR A 1 120 ? 2.488 22.047 6.418 1 91.31 120 THR A CA 1
ATOM 941 C C . THR A 1 120 ? 1.907 23.109 7.352 1 91.31 120 THR A C 1
ATOM 943 O O . THR A 1 120 ? 0.904 22.859 8.023 1 91.31 120 THR A O 1
ATOM 946 N N . ASN A 1 121 ? 2.562 24.172 7.328 1 87.69 121 ASN A N 1
ATOM 947 C CA . ASN A 1 121 ? 2.088 25.281 8.156 1 87.69 121 ASN A CA 1
ATOM 948 C C . ASN A 1 121 ? 0.825 25.906 7.574 1 87.69 121 ASN A C 1
ATOM 950 O O . ASN A 1 121 ? 0.701 26.062 6.355 1 87.69 121 ASN A O 1
ATOM 954 N N . GLY A 1 122 ? -0.069 26.234 8.484 1 86.81 122 GLY A N 1
ATOM 955 C CA . GLY A 1 122 ? -1.264 26.938 8.062 1 86.81 122 GLY A CA 1
ATOM 956 C C . GLY A 1 122 ? -2.537 26.141 8.258 1 86.81 122 GLY A C 1
ATOM 957 O O . GLY A 1 122 ? -2.492 24.984 8.688 1 86.81 122 GLY A O 1
ATOM 958 N N . ARG A 1 123 ? -3.645 26.797 7.969 1 85.19 123 ARG A N 1
ATOM 959 C CA . ARG A 1 123 ? -4.969 26.203 8.117 1 85.19 123 ARG A CA 1
ATOM 960 C C . ARG A 1 123 ? -5.273 25.25 6.969 1 85.19 123 ARG A C 1
ATOM 962 O O . ARG A 1 123 ? -6.023 24.281 7.137 1 85.19 123 ARG A O 1
ATOM 969 N N . ILE A 1 124 ? -4.664 25.594 5.824 1 90.88 124 ILE A N 1
ATOM 970 C CA . ILE A 1 124 ? -4.887 24.781 4.629 1 90.88 124 ILE A CA 1
ATOM 971 C C . ILE A 1 124 ? -3.574 24.141 4.195 1 90.88 124 ILE A C 1
ATOM 973 O O . ILE A 1 124 ? -2.535 24.797 4.137 1 90.88 124 ILE A O 1
ATOM 977 N N . SER A 1 125 ? -3.676 22.875 3.99 1 93.19 125 SER A N 1
ATOM 978 C CA . SER A 1 125 ? -2.482 22.141 3.564 1 93.19 125 SER A CA 1
ATOM 979 C C . SER A 1 125 ? -1.949 22.688 2.242 1 93.19 125 SER A C 1
ATOM 981 O O . SER A 1 125 ? -2.719 22.953 1.314 1 93.19 125 SER A O 1
ATOM 983 N N . LYS A 1 126 ? -0.669 22.844 2.193 1 94.94 126 LYS A N 1
ATOM 984 C CA . LYS A 1 126 ? -0.028 23.359 0.986 1 94.94 126 LYS A CA 1
ATOM 985 C C . LYS A 1 126 ? 0.414 22.219 0.073 1 94.94 126 LYS A C 1
ATOM 987 O O . LYS A 1 126 ? 0.788 22.438 -1.079 1 94.94 126 LYS A O 1
ATOM 992 N N . LYS A 1 127 ? 0.509 21 0.614 1 95.31 127 LYS A N 1
ATOM 993 C CA . LYS A 1 127 ? 0.861 19.797 -0.126 1 95.31 127 LYS A CA 1
ATOM 994 C C . LYS A 1 127 ? -0.126 18.672 0.161 1 95.31 127 LYS A C 1
ATOM 996 O O . LYS A 1 127 ? -0.663 18.562 1.267 1 95.31 127 LYS A O 1
ATOM 1001 N N . THR A 1 128 ? -0.365 17.906 -0.847 1 97.19 128 THR A N 1
ATOM 1002 C CA . THR A 1 128 ? -1.212 16.734 -0.681 1 97.19 128 THR A CA 1
ATOM 1003 C C . THR A 1 128 ? -0.415 15.453 -0.92 1 97.19 128 THR A C 1
ATOM 1005 O O . THR A 1 128 ? 0.28 15.328 -1.932 1 97.19 128 THR A O 1
ATOM 1008 N N . TYR A 1 129 ? -0.393 14.578 0.063 1 97.5 129 TYR A N 1
ATOM 1009 C CA . TYR A 1 129 ? 0.183 13.258 -0.168 1 97.5 129 TYR A CA 1
ATOM 1010 C C . TYR A 1 129 ? -0.747 12.398 -1.016 1 97.5 129 TYR A C 1
ATOM 1012 O O . TYR A 1 129 ? -1.915 12.211 -0.669 1 97.5 129 TYR A O 1
ATOM 1020 N N . ASP A 1 130 ? -0.209 11.867 -2.104 1 98.62 130 ASP A N 1
ATOM 1021 C CA . ASP A 1 130 ? -0.949 10.938 -2.953 1 98.62 130 ASP A CA 1
ATOM 1022 C C . ASP A 1 130 ? -0.595 9.492 -2.621 1 98.62 130 ASP A C 1
ATOM 1024 O O . ASP A 1 130 ? 0.495 9.023 -2.955 1 98.62 130 ASP A O 1
ATOM 1028 N N . ALA A 1 131 ? -1.556 8.805 -2.029 1 98 131 ALA A N 1
ATOM 1029 C CA . ALA A 1 131 ? -1.339 7.426 -1.595 1 98 131 ALA A CA 1
ATOM 1030 C C . ALA A 1 131 ? -1.283 6.477 -2.787 1 98 131 ALA A C 1
ATOM 1032 O O . ALA A 1 131 ? -0.851 5.328 -2.656 1 98 131 ALA A O 1
ATOM 1033 N N . GLY A 1 132 ? -1.725 6.965 -3.928 1 98.38 132 GLY A N 1
ATOM 1034 C CA . GLY A 1 132 ? -1.776 6.113 -5.105 1 98.38 132 GLY A CA 1
ATOM 1035 C C . GLY A 1 132 ? -3.062 5.316 -5.211 1 98.38 132 GLY A C 1
ATOM 1036 O O . GLY A 1 132 ? -4.145 5.832 -4.922 1 98.38 132 GLY A O 1
ATOM 1037 N N . ILE A 1 133 ? -2.926 4.184 -5.828 1 98.75 133 ILE A N 1
ATOM 1038 C CA . ILE A 1 133 ? -4.023 3.23 -5.945 1 98.75 133 ILE A CA 1
ATOM 1039 C C . ILE A 1 133 ? -3.721 1.988 -5.113 1 98.75 133 ILE A C 1
ATOM 1041 O O . ILE A 1 133 ? -2.775 1.252 -5.402 1 98.75 133 ILE A O 1
ATOM 1045 N N . LEU A 1 134 ? -4.477 1.722 -4.113 1 98.5 134 LEU A N 1
ATOM 1046 C CA . LEU A 1 134 ? -4.262 0.592 -3.217 1 98.5 134 LEU A CA 1
ATOM 1047 C C . LEU A 1 134 ? -5.305 -0.495 -3.451 1 98.5 134 LEU A C 1
ATOM 1049 O O . LEU A 1 134 ? -6.504 -0.214 -3.482 1 98.5 134 LEU A O 1
ATOM 1053 N N . ASN A 1 135 ? -4.836 -1.65 -3.617 1 98.56 135 ASN A N 1
ATOM 1054 C CA . ASN A 1 135 ? -5.723 -2.791 -3.807 1 98.56 135 ASN A CA 1
ATOM 1055 C C . ASN A 1 135 ? -6.004 -3.51 -2.49 1 98.56 135 ASN A C 1
ATOM 1057 O O . ASN A 1 135 ? -5.113 -4.137 -1.917 1 98.56 135 ASN A O 1
ATOM 1061 N N . LEU A 1 136 ? -7.207 -3.537 -2.09 1 98.31 136 LEU A N 1
ATOM 1062 C CA . LEU A 1 136 ? -7.617 -3.934 -0.748 1 98.31 136 LEU A CA 1
ATOM 1063 C C . LEU A 1 136 ? -7.754 -5.449 -0.646 1 98.31 136 LEU A C 1
ATOM 1065 O O . LEU A 1 136 ? -8.023 -5.98 0.434 1 98.31 136 LEU A O 1
ATOM 1069 N N . GLU A 1 137 ? -7.52 -6.121 -1.748 1 96.75 137 GLU A N 1
ATOM 1070 C CA . GLU A 1 137 ? -7.645 -7.574 -1.676 1 96.75 137 GLU A CA 1
ATOM 1071 C C . GLU A 1 137 ? -6.547 -8.18 -0.81 1 96.75 137 GLU A C 1
ATOM 1073 O O . GLU A 1 137 ? -6.727 -9.258 -0.232 1 96.75 137 GLU A O 1
ATOM 1078 N N . VAL A 1 138 ? -5.484 -7.496 -0.776 1 94.19 138 VAL A N 1
ATOM 1079 C CA . VAL A 1 138 ? -4.387 -8 0.04 1 94.19 138 VAL A CA 1
ATOM 1080 C C . VAL A 1 138 ? -4.668 -7.723 1.515 1 94.19 138 VAL A C 1
ATOM 1082 O O . VAL A 1 138 ? -5.434 -6.816 1.847 1 94.19 138 VAL A O 1
ATOM 1085 N N . LYS A 1 139 ? -4.098 -8.609 2.244 1 92.62 139 LYS A N 1
ATOM 1086 C CA . LYS A 1 139 ? -3.998 -8.258 3.658 1 92.62 139 LYS A CA 1
ATOM 1087 C C . LYS A 1 139 ? -2.723 -7.473 3.941 1 92.62 139 LYS A C 1
ATOM 1089 O O . LYS A 1 139 ? -1.623 -8.031 3.906 1 92.62 139 LYS A O 1
ATOM 1094 N N . TYR A 1 140 ? -2.92 -6.266 4.246 1 93.69 140 TYR A N 1
ATOM 1095 C CA . TYR A 1 140 ? -1.761 -5.426 4.523 1 93.69 140 TYR A CA 1
ATOM 1096 C C . TYR A 1 140 ? -1.105 -5.82 5.84 1 93.69 140 TYR A C 1
ATOM 1098 O O . TYR A 1 140 ? -1.781 -6.285 6.762 1 93.69 140 TYR A O 1
ATOM 1106 N N . PRO A 1 141 ? 0.188 -5.562 5.875 1 90.06 141 PRO A N 1
ATOM 1107 C CA . PRO A 1 141 ? 0.849 -5.824 7.156 1 90.06 141 PRO A CA 1
ATOM 1108 C C . PRO A 1 141 ? 0.223 -5.047 8.312 1 90.06 141 PRO A C 1
ATOM 1110 O O . PRO A 1 141 ? -0.086 -3.861 8.172 1 90.06 141 PRO A O 1
ATOM 1113 N N . LYS A 1 142 ? -0.099 -5.66 9.43 1 91.31 142 LYS A N 1
ATOM 1114 C CA . LYS A 1 142 ? -0.672 -5.121 10.664 1 91.31 142 LYS A CA 1
ATOM 1115 C C . LYS A 1 142 ? -2.152 -4.801 10.484 1 91.31 142 LYS A C 1
ATOM 1117 O O . LYS A 1 142 ? -2.752 -4.129 11.32 1 91.31 142 LYS A O 1
ATOM 1122 N N . GLU A 1 143 ? -2.658 -5.234 9.375 1 94.44 143 GLU A N 1
ATOM 1123 C CA . GLU A 1 143 ? -4.102 -5.086 9.211 1 94.44 143 GLU A CA 1
ATOM 1124 C C . GLU A 1 143 ? -4.859 -5.871 10.281 1 94.44 143 GLU A C 1
ATOM 1126 O O . GLU A 1 143 ? -4.484 -6.996 10.617 1 94.44 143 GLU A O 1
ATOM 1131 N N . THR A 1 144 ? -5.949 -5.246 10.781 1 95.19 144 THR A N 1
ATOM 1132 C CA . THR A 1 144 ? -6.781 -5.898 11.781 1 95.19 144 THR A CA 1
ATOM 1133 C C . THR A 1 144 ? -8.258 -5.824 11.391 1 95.19 144 THR A C 1
ATOM 1135 O O . THR A 1 144 ? -8.609 -5.172 10.406 1 95.19 144 THR A O 1
ATOM 1138 N N . LYS A 1 145 ? -9 -6.562 12.172 1 94.38 145 LYS A N 1
ATOM 1139 C CA . LYS A 1 145 ? -10.445 -6.496 12.031 1 94.38 145 LYS A CA 1
ATOM 1140 C C . LYS A 1 145 ? -11.07 -5.609 13.109 1 94.38 145 LYS A C 1
ATOM 1142 O O . LYS A 1 145 ? -10.656 -5.66 14.266 1 94.38 145 LYS A O 1
ATOM 1147 N N . ASP A 1 146 ? -11.938 -4.785 12.648 1 92.75 146 ASP A N 1
ATOM 1148 C CA . ASP A 1 146 ? -12.664 -3.91 13.562 1 92.75 146 ASP A CA 1
ATOM 1149 C C . ASP A 1 146 ? -14.148 -4.27 13.609 1 92.75 146 ASP A C 1
ATOM 1151 O O . ASP A 1 146 ? -14.867 -4.07 12.625 1 92.75 146 ASP A O 1
ATOM 1155 N N . LYS A 1 147 ? -14.578 -4.715 14.781 1 91.69 147 LYS A N 1
ATOM 1156 C CA . LYS A 1 147 ? -15.969 -5.141 14.93 1 91.69 147 LYS A CA 1
ATOM 1157 C C . LYS A 1 147 ? -16.812 -4.051 15.586 1 91.69 147 LYS A C 1
ATOM 1159 O O . LYS A 1 147 ? -18.016 -4.219 15.773 1 91.69 147 LYS A O 1
ATOM 1164 N N . ASN A 1 148 ? -16.219 -2.947 15.938 1 87.81 148 ASN A N 1
ATOM 1165 C CA . ASN A 1 148 ? -16.922 -1.878 16.641 1 87.81 148 ASN A CA 1
ATOM 1166 C C . ASN A 1 148 ? -16.844 -0.563 15.859 1 87.81 148 ASN A C 1
ATOM 1168 O O . ASN A 1 148 ? -16.938 0.514 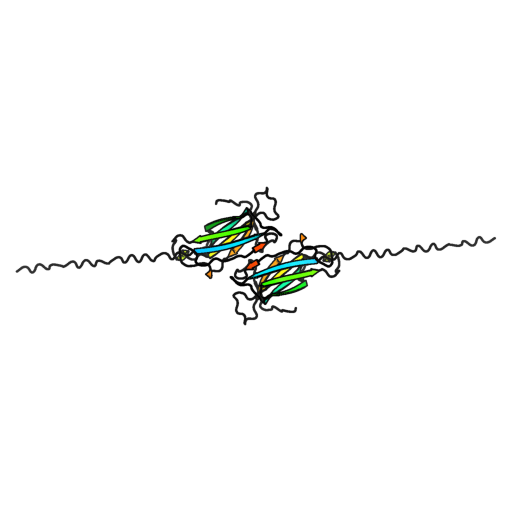16.453 1 87.81 148 ASN A O 1
ATOM 1172 N N . PHE A 1 149 ? -16.656 -0.688 14.633 1 87.81 149 PHE A N 1
ATOM 1173 C CA . PHE A 1 149 ? -16.531 0.516 13.82 1 87.81 149 PHE A CA 1
ATOM 1174 C C . PHE A 1 149 ? -17.812 1.336 13.859 1 87.81 149 PHE A C 1
ATOM 1176 O O . PHE A 1 149 ? -18.906 0.789 13.727 1 87.81 149 PHE A O 1
ATOM 1183 N N . VAL A 1 150 ? -17.469 2.59 14.141 1 83.88 150 VAL A N 1
ATOM 1184 C CA . VAL A 1 150 ? -18.578 3.545 14.117 1 83.88 150 VAL A CA 1
ATOM 1185 C C . VAL A 1 150 ? -18.297 4.621 13.07 1 83.88 150 VAL A C 1
ATOM 1187 O O . VAL A 1 150 ? -17.219 5.215 13.039 1 83.88 150 VAL A O 1
ATOM 1190 N N . GLU A 1 151 ? -19.25 4.871 12.188 1 81.19 151 GLU A N 1
ATOM 1191 C CA . GLU A 1 151 ? -19.109 5.824 11.094 1 81.19 151 GLU A CA 1
ATOM 1192 C C . GLU A 1 151 ? -18.891 7.242 11.617 1 81.19 151 GLU A C 1
ATOM 1194 O O . GLU A 1 151 ? -18 7.957 11.148 1 81.19 151 GLU A O 1
ATOM 1199 N N . ASN A 1 152 ? -19.688 7.625 12.562 1 74 152 ASN A N 1
ATOM 1200 C CA . ASN A 1 152 ? -19.578 8.945 13.18 1 74 152 ASN A CA 1
ATOM 1201 C C . ASN A 1 152 ? -19.188 8.836 14.656 1 74 152 ASN A C 1
ATOM 1203 O O . ASN A 1 152 ? -20.047 8.703 15.523 1 74 152 ASN A O 1
ATOM 1207 N N . PRO A 1 153 ? -17.891 8.891 14.852 1 67.88 153 PRO A N 1
ATOM 1208 C CA . PRO A 1 153 ? -17.5 8.719 16.25 1 67.88 153 PRO A CA 1
ATOM 1209 C C . PRO A 1 153 ? -17.797 9.953 17.094 1 67.88 153 PRO A C 1
ATOM 1211 O O . PRO A 1 153 ? -17.859 11.07 16.562 1 67.88 153 PRO A O 1
ATOM 1214 N N . MET B 1 1 ? -0.106 -91.625 -22.266 1 39.06 1 MET B N 1
ATOM 1215 C CA . MET B 1 1 ? -0.351 -90.312 -22.844 1 39.06 1 MET B CA 1
ATOM 1216 C C . MET B 1 1 ? -0.142 -89.188 -21.797 1 39.06 1 MET B C 1
ATOM 1218 O O . MET B 1 1 ? -0.854 -89.125 -20.797 1 39.06 1 MET B O 1
ATOM 1222 N N . LYS B 1 2 ? 1.217 -88.75 -21.547 1 50.69 2 LYS B N 1
ATOM 1223 C CA . LYS B 1 2 ? 1.767 -87.688 -20.656 1 50.69 2 LYS B CA 1
ATOM 1224 C C . LYS B 1 2 ? 1.136 -86.375 -20.922 1 50.69 2 LYS B C 1
ATOM 1226 O O . LYS B 1 2 ? 1.178 -85.812 -22.047 1 50.69 2 LYS B O 1
ATOM 1231 N N . ILE B 1 3 ? -0.049 -86.062 -20.312 1 49.22 3 ILE B N 1
ATOM 1232 C CA . ILE B 1 3 ? -0.707 -84.75 -20.266 1 49.22 3 ILE B CA 1
ATOM 1233 C C . ILE B 1 3 ? 0.291 -83.688 -19.828 1 49.22 3 ILE B C 1
ATOM 1235 O O . ILE B 1 3 ? 0.794 -83.75 -18.703 1 49.22 3 ILE B O 1
ATOM 1239 N N . PHE B 1 4 ? 1.188 -83.188 -20.734 1 49.22 4 PHE B N 1
ATOM 1240 C CA . PHE B 1 4 ? 2.037 -82 -20.562 1 49.22 4 PHE B CA 1
ATOM 1241 C C . PHE B 1 4 ? 1.207 -80.812 -20.172 1 49.22 4 PHE B C 1
ATOM 1243 O O . PHE B 1 4 ? 0.283 -80.438 -20.891 1 49.22 4 PHE B O 1
ATOM 1250 N N . LEU B 1 5 ? 0.937 -80.562 -18.859 1 48.66 5 LEU B N 1
ATOM 1251 C CA . LEU B 1 5 ? 0.368 -79.312 -18.25 1 48.66 5 LEU B CA 1
ATOM 1252 C C . LEU B 1 5 ? 1.067 -78.062 -18.766 1 48.66 5 LEU B C 1
ATOM 1254 O O . LEU B 1 5 ? 2.262 -77.875 -18.531 1 48.66 5 LEU B O 1
ATOM 1258 N N . VAL B 1 6 ? 0.762 -77.625 -19.969 1 48 6 VAL B N 1
ATOM 1259 C CA . VAL B 1 6 ? 1.156 -76.312 -20.438 1 48 6 VAL B CA 1
ATOM 1260 C C . VAL B 1 6 ? 0.714 -75.25 -19.438 1 48 6 VAL B C 1
ATOM 1262 O O . VAL B 1 6 ? -0.483 -75 -19.219 1 48 6 VAL B O 1
ATOM 1265 N N . PHE B 1 7 ? 1.414 -75.062 -18.312 1 49.19 7 PHE B N 1
ATOM 1266 C CA . PHE B 1 7 ? 1.258 -73.875 -17.484 1 49.19 7 PHE B CA 1
ATOM 1267 C C . PHE B 1 7 ? 1.365 -72.562 -18.312 1 49.19 7 PHE B C 1
ATOM 1269 O O . PHE B 1 7 ? 2.422 -72.312 -18.875 1 49.19 7 PHE B O 1
ATOM 1276 N N . LEU B 1 8 ? 0.299 -72.25 -19.094 1 48.12 8 LEU B N 1
ATOM 1277 C CA . LEU B 1 8 ? 0.183 -70.875 -19.672 1 48.12 8 LEU B CA 1
ATOM 1278 C C . LEU B 1 8 ? 0.488 -69.812 -18.625 1 48.12 8 LEU B C 1
ATOM 1280 O O . LEU B 1 8 ? -0.228 -69.688 -17.625 1 48.12 8 LEU B O 1
ATOM 1284 N N . GLY B 1 9 ? 1.752 -69.5 -18.406 1 46.34 9 GLY B N 1
ATOM 1285 C CA . GLY B 1 9 ? 2.166 -68.312 -17.688 1 46.34 9 GLY B CA 1
ATOM 1286 C C . GLY B 1 9 ? 1.38 -67.062 -18.094 1 46.34 9 GLY B C 1
ATOM 1287 O O . GLY B 1 9 ? 1.554 -66.562 -19.203 1 46.34 9 GLY B O 1
ATOM 1288 N N . ILE B 1 10 ? 0.084 -66.938 -17.766 1 50.47 10 ILE B N 1
ATOM 1289 C CA . ILE B 1 10 ? -0.571 -65.688 -17.828 1 50.47 10 ILE B CA 1
ATOM 1290 C C . ILE B 1 10 ? 0.346 -64.562 -17.234 1 50.47 10 ILE B C 1
ATOM 1292 O O . ILE B 1 10 ? 0.587 -64.562 -16.031 1 50.47 10 ILE B O 1
ATOM 1296 N N . GLY B 1 11 ? 1.427 -64.25 -17.938 1 45.94 11 GLY B N 1
ATOM 1297 C CA . GLY B 1 11 ? 2.104 -63 -17.562 1 45.94 11 GLY B CA 1
ATOM 1298 C C . GLY B 1 11 ? 1.146 -61.844 -17.266 1 45.94 11 GLY B C 1
ATOM 1299 O O . GLY B 1 11 ? 0.431 -61.375 -18.156 1 45.94 11 GLY B O 1
ATOM 1300 N N . LEU B 1 12 ? 0.617 -61.781 -16.031 1 50.12 12 LEU B N 1
ATOM 1301 C CA . LEU B 1 12 ? -0.017 -60.562 -15.531 1 50.12 12 LEU B CA 1
ATOM 1302 C C . LEU B 1 12 ? 0.784 -59.344 -15.93 1 50.12 12 LEU B C 1
ATOM 1304 O O . LEU B 1 12 ? 1.881 -59.094 -15.414 1 50.12 12 LEU B O 1
ATOM 1308 N N . CYS B 1 13 ? 0.751 -58.938 -17.234 1 48.44 13 CYS B N 1
ATOM 1309 C CA . CYS B 1 13 ? 1.173 -57.562 -17.562 1 48.44 13 CYS B CA 1
ATOM 1310 C C . CYS B 1 13 ? 0.555 -56.562 -16.609 1 48.44 13 CYS B C 1
ATOM 1312 O O . CYS B 1 13 ? -0.613 -56.188 -16.766 1 48.44 13 CYS B O 1
ATOM 1314 N N . LEU B 1 14 ? 0.866 -56.656 -15.305 1 50.78 14 LEU B N 1
ATOM 1315 C CA . LEU B 1 14 ? 0.61 -55.469 -14.492 1 50.78 14 LEU B CA 1
ATOM 1316 C C . LEU B 1 14 ? 1.054 -54.219 -15.219 1 50.78 14 LEU B C 1
ATOM 1318 O O . LEU B 1 14 ? 2.252 -53.938 -15.336 1 50.78 14 LEU B O 1
ATOM 1322 N N . GLY B 1 15 ? 0.332 -53.875 -16.25 1 46.91 15 GLY B N 1
ATOM 1323 C CA . GLY B 1 15 ? 0.531 -52.5 -16.719 1 46.91 15 GLY B CA 1
ATOM 1324 C C . GLY B 1 15 ? 0.786 -51.5 -15.602 1 46.91 15 GLY B C 1
ATOM 1325 O O . GLY B 1 15 ? -0.06 -51.344 -14.727 1 46.91 15 GLY B O 1
ATOM 1326 N N . PHE B 1 16 ? 2.037 -51.375 -15.148 1 49.91 16 PHE B N 1
ATOM 1327 C CA . PHE B 1 16 ? 2.408 -50.188 -14.383 1 49.91 16 PHE B CA 1
ATOM 1328 C C . PHE B 1 16 ? 1.7 -48.969 -14.922 1 49.91 16 PHE B C 1
ATOM 1330 O O . PHE B 1 16 ? 2.057 -48.438 -15.984 1 49.91 16 PHE B O 1
ATOM 1337 N N . ILE B 1 17 ? 0.414 -48.875 -14.695 1 49.38 17 ILE B N 1
ATOM 1338 C CA . ILE B 1 17 ? -0.119 -47.5 -14.836 1 49.38 17 ILE B CA 1
ATOM 1339 C C . ILE B 1 17 ? 0.784 -46.531 -14.109 1 49.38 17 ILE B C 1
ATOM 1341 O O . ILE B 1 17 ? 0.84 -46.5 -12.883 1 49.38 17 ILE B O 1
ATOM 1345 N N . ASN B 1 18 ? 1.957 -46.25 -14.656 1 44.81 18 ASN B N 1
ATOM 1346 C CA . ASN B 1 18 ? 2.619 -45.031 -14.227 1 44.81 18 ASN B CA 1
ATOM 1347 C C . ASN B 1 18 ? 1.625 -43.875 -14.07 1 44.81 18 ASN B C 1
ATOM 1349 O O . ASN B 1 18 ? 1.161 -43.312 -15.07 1 44.81 18 ASN B O 1
ATOM 1353 N N . ALA B 1 19 ? 0.706 -43.969 -13.117 1 47.62 19 ALA B N 1
ATOM 1354 C CA . ALA B 1 19 ? 0.016 -42.719 -12.727 1 47.62 19 ALA B CA 1
ATOM 1355 C C . ALA B 1 19 ? 1.004 -41.594 -12.531 1 47.62 19 ALA B C 1
ATOM 1357 O O . ALA B 1 19 ? 1.626 -41.469 -11.469 1 47.62 19 ALA B O 1
ATOM 1358 N N . SER B 1 20 ? 1.783 -41.188 -13.484 1 46.75 20 SER B N 1
ATOM 1359 C CA . SER B 1 20 ? 2.402 -39.875 -13.344 1 46.75 20 SER B CA 1
ATOM 1360 C C . SER B 1 20 ? 1.432 -38.875 -12.734 1 46.75 20 SER B C 1
ATOM 1362 O O . SER B 1 20 ? 0.467 -38.469 -13.383 1 46.75 20 SER B O 1
ATOM 1364 N N . ALA B 1 21 ? 1.01 -39.062 -11.516 1 49.72 21 ALA B N 1
ATOM 1365 C CA . ALA B 1 21 ? 0.317 -37.938 -10.883 1 49.72 21 ALA B CA 1
ATOM 1366 C C . ALA B 1 21 ? 0.891 -36.594 -11.344 1 49.72 21 ALA B C 1
ATOM 1368 O O . ALA B 1 21 ? 2.062 -36.312 -11.094 1 49.72 21 ALA B O 1
ATOM 1369 N N . GLY B 1 22 ? 0.582 -36.188 -12.492 1 54.41 22 GLY B N 1
ATOM 1370 C CA . GLY B 1 22 ? 1.041 -34.938 -13.047 1 54.41 22 GLY B CA 1
ATOM 1371 C C . GLY B 1 22 ? 1.156 -33.844 -12.008 1 54.41 22 GLY B C 1
ATOM 1372 O O . GLY B 1 22 ? 0.268 -33.656 -11.172 1 54.41 22 GLY B O 1
ATOM 1373 N N . VAL B 1 23 ? 2.373 -33.594 -11.5 1 58.72 23 VAL B N 1
ATOM 1374 C CA . VAL B 1 23 ? 2.646 -32.5 -10.57 1 58.72 23 VAL B CA 1
ATOM 1375 C C . VAL B 1 23 ? 1.865 -31.25 -10.984 1 58.72 23 VAL B C 1
ATOM 1377 O O . VAL B 1 23 ? 1.991 -30.781 -12.117 1 58.72 23 VAL B O 1
ATOM 1380 N N . ALA B 1 24 ? 0.79 -30.938 -10.258 1 68.38 24 ALA B N 1
ATOM 1381 C CA . ALA B 1 24 ? -0.014 -29.766 -10.578 1 68.38 24 ALA B CA 1
ATOM 1382 C C . ALA B 1 24 ? 0.817 -28.484 -10.469 1 68.38 24 ALA B C 1
ATOM 1384 O O . ALA B 1 24 ? 1.393 -28.203 -9.422 1 68.38 24 ALA B O 1
ATOM 1385 N N . LEU B 1 25 ? 1.195 -27.891 -11.617 1 80.81 25 LEU B N 1
ATOM 1386 C CA . LEU B 1 25 ? 1.907 -26.625 -11.711 1 80.81 25 LEU B CA 1
ATOM 1387 C C . LEU B 1 25 ? 1.005 -25.453 -11.305 1 80.81 25 LEU B C 1
ATOM 1389 O O . LEU B 1 25 ? -0.194 -25.469 -11.594 1 80.81 25 LEU B O 1
ATOM 1393 N N . ARG B 1 26 ? 1.532 -24.656 -10.398 1 88.12 26 ARG B N 1
ATOM 1394 C CA . ARG B 1 26 ? 0.848 -23.422 -10.039 1 88.12 26 ARG B CA 1
ATOM 1395 C C . ARG B 1 26 ? 1.656 -22.188 -10.461 1 88.12 26 ARG B C 1
ATOM 1397 O O . ARG B 1 26 ? 2.889 -22.203 -10.406 1 88.12 26 ARG B O 1
ATOM 1404 N N . ALA B 1 27 ? 0.94 -21.172 -10.93 1 91.56 27 ALA B N 1
ATOM 1405 C CA . ALA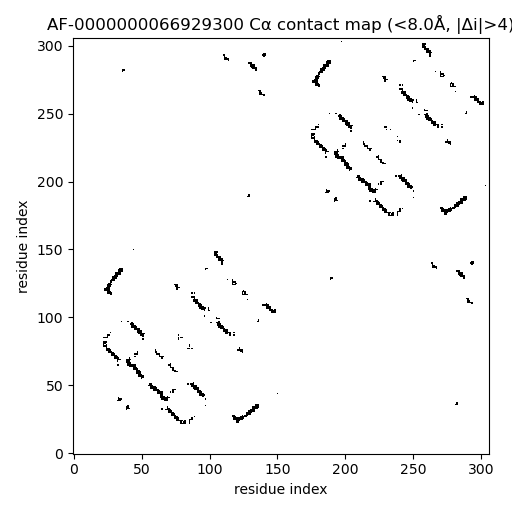 B 1 27 ? 1.59 -19.953 -11.398 1 91.56 27 ALA B CA 1
ATOM 1406 C C . ALA B 1 27 ? 0.914 -18.719 -10.812 1 91.56 27 ALA B C 1
ATOM 1408 O O . ALA B 1 27 ? -0.264 -18.75 -10.453 1 91.56 27 ALA B O 1
ATOM 1409 N N . THR B 1 28 ? 1.663 -17.672 -10.695 1 93.69 28 THR B N 1
ATOM 1410 C CA . THR B 1 28 ? 1.14 -16.391 -10.227 1 93.69 28 THR B CA 1
ATOM 1411 C C . THR B 1 28 ? 1.82 -15.234 -10.938 1 93.69 28 THR B C 1
ATOM 1413 O O . THR B 1 28 ? 2.939 -15.375 -11.438 1 93.69 28 THR B O 1
ATOM 1416 N N . SER B 1 29 ? 1.077 -14.156 -11.055 1 96.69 29 SER B N 1
ATOM 1417 C CA . SER B 1 29 ? 1.537 -12.93 -11.711 1 96.69 29 SER B CA 1
ATOM 1418 C C . SER B 1 29 ? 1.088 -11.695 -10.945 1 96.69 29 SER B C 1
ATOM 1420 O O . SER B 1 29 ? -0.045 -11.633 -10.469 1 96.69 29 SER B O 1
ATOM 1422 N N . VAL B 1 30 ? 1.974 -10.781 -10.781 1 97.69 30 VAL B N 1
ATOM 1423 C CA . VAL B 1 30 ? 1.701 -9.539 -10.07 1 97.69 30 VAL B CA 1
ATOM 1424 C C . VAL B 1 30 ? 2.232 -8.352 -10.875 1 97.69 30 VAL B C 1
ATOM 1426 O O . VAL B 1 30 ? 3.342 -8.406 -11.406 1 97.69 30 VAL B O 1
ATOM 1429 N N . LYS B 1 31 ? 1.492 -7.32 -10.953 1 98.75 31 LYS B N 1
ATOM 1430 C CA . LYS B 1 31 ? 1.949 -6.086 -11.586 1 98.75 31 LYS B CA 1
ATOM 1431 C C . LYS B 1 31 ? 1.618 -4.871 -10.719 1 98.75 31 LYS B C 1
ATOM 1433 O O . LYS B 1 31 ? 0.849 -4.977 -9.766 1 98.75 31 LYS B O 1
ATOM 1438 N N . GLY B 1 32 ? 2.227 -3.764 -11.039 1 98.75 32 GLY B N 1
ATOM 1439 C CA . GLY B 1 32 ? 1.959 -2.518 -10.344 1 98.75 32 GLY B CA 1
ATOM 1440 C C . GLY B 1 32 ? 2.902 -1.397 -10.734 1 98.75 32 GLY B C 1
ATOM 1441 O O . GLY B 1 32 ? 3.662 -1.529 -11.695 1 98.75 32 GLY B O 1
ATOM 1442 N N . GLN B 1 33 ? 2.725 -0.313 -10.062 1 98.88 33 GLN B N 1
ATOM 1443 C CA . GLN B 1 33 ? 3.555 0.873 -10.25 1 98.88 33 GLN B CA 1
ATOM 1444 C C . GLN B 1 33 ? 4.027 1.428 -8.906 1 98.88 33 GLN B C 1
ATOM 1446 O O . GLN B 1 33 ? 3.285 1.409 -7.926 1 98.88 33 GLN B O 1
ATOM 1451 N N . LEU B 1 34 ? 5.195 1.876 -8.898 1 98.88 34 LEU B N 1
ATOM 1452 C CA . LEU B 1 34 ? 5.762 2.473 -7.695 1 98.88 34 LEU B CA 1
ATOM 1453 C C . LEU B 1 34 ? 6.09 3.943 -7.918 1 98.88 34 LEU B C 1
ATOM 1455 O O . LEU B 1 34 ? 6.586 4.32 -8.984 1 98.88 34 LEU B O 1
ATOM 1459 N N . ASN B 1 35 ? 5.742 4.715 -6.957 1 98.75 35 ASN B N 1
ATOM 1460 C CA . ASN B 1 35 ? 6.105 6.129 -6.93 1 98.75 35 ASN B CA 1
ATOM 1461 C C . ASN B 1 35 ? 6.953 6.465 -5.707 1 98.75 35 ASN B C 1
ATOM 1463 O O . ASN B 1 35 ? 6.895 5.766 -4.695 1 98.75 35 ASN B O 1
ATOM 1467 N N . CYS B 1 36 ? 7.691 7.48 -5.832 1 98.19 36 CYS B N 1
ATOM 1468 C CA . CYS B 1 36 ? 8.297 8.18 -4.707 1 98.19 36 CYS B CA 1
ATOM 1469 C C . CYS B 1 36 ? 7.887 9.648 -4.691 1 98.19 36 CYS B C 1
ATOM 1471 O O . CYS B 1 36 ? 8.422 10.453 -5.461 1 98.19 36 CYS B O 1
ATOM 1473 N N . GLY B 1 37 ? 6.965 9.891 -3.785 1 96.5 37 GLY B N 1
ATOM 1474 C CA . GLY B 1 37 ? 6.344 11.203 -3.873 1 96.5 37 GLY B CA 1
ATOM 1475 C C . GLY B 1 37 ? 5.457 11.359 -5.094 1 96.5 37 GLY B C 1
ATOM 1476 O O . GLY B 1 37 ? 4.559 10.547 -5.324 1 96.5 37 GLY B O 1
ATOM 1477 N N . THR B 1 38 ? 5.695 12.359 -5.828 1 95.06 38 THR B N 1
ATOM 1478 C CA . THR B 1 38 ? 4.844 12.656 -6.977 1 95.06 38 THR B CA 1
ATOM 1479 C C . THR B 1 38 ? 5.441 12.078 -8.258 1 95.06 38 THR B C 1
ATOM 1481 O O . THR B 1 38 ? 4.895 12.266 -9.344 1 95.06 38 THR B O 1
ATOM 1484 N N . GLN B 1 39 ? 6.492 11.336 -8.109 1 97.25 39 GLN B N 1
ATOM 1485 C CA . GLN B 1 39 ? 7.188 10.859 -9.297 1 97.25 39 GLN B CA 1
ATOM 1486 C C . GLN B 1 39 ? 7.215 9.336 -9.344 1 97.25 39 GLN B C 1
ATOM 1488 O O . GLN B 1 39 ? 7.371 8.68 -8.312 1 97.25 39 GLN B O 1
ATOM 1493 N N . PRO B 1 40 ? 7.125 8.82 -10.633 1 98.69 40 PRO B N 1
ATOM 1494 C CA . PRO B 1 40 ? 7.395 7.387 -10.742 1 98.69 40 PRO B CA 1
ATOM 1495 C C . PRO B 1 40 ? 8.773 7.004 -10.211 1 98.69 40 PRO B C 1
ATOM 1497 O O . PRO B 1 40 ? 9.719 7.785 -10.32 1 98.69 40 PRO B O 1
ATOM 1500 N N . TYR B 1 41 ? 8.859 5.891 -9.633 1 98.56 41 TYR B N 1
ATOM 1501 C CA . TYR B 1 41 ? 10.125 5.469 -9.047 1 98.56 41 TYR B CA 1
ATOM 1502 C C . TYR B 1 41 ? 10.773 4.379 -9.883 1 98.56 41 TYR B C 1
ATOM 1504 O O . TYR B 1 41 ? 10.297 3.244 -9.922 1 98.56 41 TYR B O 1
ATOM 1512 N N . GLU B 1 42 ? 11.82 4.66 -10.469 1 97.81 42 GLU B N 1
ATOM 1513 C CA . GLU B 1 42 ? 12.617 3.707 -11.242 1 97.81 42 GLU B CA 1
ATOM 1514 C C . GLU B 1 42 ? 13.711 3.08 -10.375 1 97.81 42 GLU B C 1
ATOM 1516 O O . GLU B 1 42 ? 14.336 3.764 -9.562 1 97.81 42 GLU B O 1
ATOM 1521 N N . GLY B 1 43 ? 13.914 1.769 -10.547 1 96.12 43 GLY B N 1
ATOM 1522 C CA . GLY B 1 43 ? 15.102 1.172 -9.953 1 96.12 43 GLY B CA 1
ATOM 1523 C C . GLY B 1 43 ? 14.805 0.376 -8.695 1 96.12 43 GLY B C 1
ATOM 1524 O O . GLY B 1 43 ? 15.727 -0.105 -8.031 1 96.12 43 GLY B O 1
ATOM 1525 N N . ALA B 1 44 ? 13.562 0.275 -8.305 1 97.94 44 ALA B N 1
ATOM 1526 C CA . ALA B 1 44 ? 13.211 -0.642 -7.227 1 97.94 44 ALA B CA 1
ATOM 1527 C C . ALA B 1 44 ? 13.281 -2.094 -7.691 1 97.94 44 ALA B C 1
ATOM 1529 O O . ALA B 1 44 ? 12.906 -2.408 -8.82 1 97.94 44 ALA B O 1
ATOM 1530 N N . PHE B 1 45 ? 13.711 -2.953 -6.812 1 97.5 45 PHE B N 1
ATOM 1531 C CA . PHE B 1 45 ? 13.664 -4.387 -7.078 1 97.5 45 PHE B CA 1
ATOM 1532 C C . PHE B 1 45 ? 12.375 -4.996 -6.527 1 97.5 45 PHE B C 1
ATOM 1534 O O . PHE B 1 45 ? 12.031 -4.781 -5.363 1 97.5 45 PHE B O 1
ATOM 1541 N N . VAL B 1 46 ? 11.68 -5.688 -7.371 1 97.81 46 VAL B N 1
ATOM 1542 C CA . VAL B 1 46 ? 10.484 -6.422 -6.957 1 97.81 46 VAL B CA 1
ATOM 1543 C C . VAL B 1 46 ? 10.719 -7.922 -7.133 1 97.81 46 VAL B C 1
ATOM 1545 O O . VAL B 1 46 ? 10.992 -8.391 -8.234 1 97.81 46 VAL B O 1
ATOM 1548 N N . ARG B 1 47 ? 10.547 -8.609 -6.016 1 94.81 47 ARG B N 1
ATOM 1549 C CA . ARG B 1 47 ? 10.781 -10.047 -6.047 1 94.81 47 ARG B CA 1
ATOM 1550 C C . ARG B 1 47 ? 9.508 -10.812 -5.684 1 94.81 47 ARG B C 1
ATOM 1552 O O . ARG B 1 47 ? 8.812 -10.461 -4.73 1 94.81 47 ARG B O 1
ATOM 1559 N N . LEU B 1 48 ? 9.273 -11.789 -6.457 1 93.44 48 LEU B N 1
ATOM 1560 C CA . LEU B 1 48 ? 8.211 -12.75 -6.188 1 93.44 48 LEU B CA 1
ATOM 1561 C C . LEU B 1 48 ? 8.766 -14.016 -5.555 1 93.44 48 LEU B C 1
ATOM 1563 O O . LEU B 1 48 ? 9.711 -14.609 -6.074 1 93.44 48 LEU B O 1
ATOM 1567 N N . PHE B 1 49 ? 8.133 -14.289 -4.359 1 89.06 49 PHE B N 1
ATOM 1568 C CA . PHE B 1 49 ? 8.562 -15.453 -3.598 1 89.06 49 PHE B CA 1
ATOM 1569 C C . PHE B 1 49 ? 7.449 -16.484 -3.512 1 89.06 49 PHE B C 1
ATOM 1571 O O . PHE B 1 49 ? 6.266 -16.141 -3.533 1 89.06 49 PHE B O 1
ATOM 1578 N N . ARG B 1 50 ? 7.902 -17.688 -3.441 1 84.38 50 ARG B N 1
ATOM 1579 C CA . ARG B 1 50 ? 7.023 -18.734 -2.957 1 84.38 50 ARG B CA 1
ATOM 1580 C C . ARG B 1 50 ? 7.324 -19.078 -1.501 1 84.38 50 ARG B C 1
ATOM 1582 O O . ARG B 1 50 ? 8.492 -19.188 -1.112 1 84.38 50 ARG B O 1
ATOM 1589 N N . SER B 1 51 ? 6.266 -18.891 -0.656 1 68 51 SER B N 1
ATOM 1590 C CA . SER B 1 51 ? 6.461 -19.312 0.728 1 68 51 SER B CA 1
ATOM 1591 C C . SER B 1 51 ? 5.832 -20.672 0.982 1 68 51 SER B C 1
ATOM 1593 O O . SER B 1 51 ? 4.797 -21 0.399 1 68 51 SER B O 1
ATOM 1595 N N . SER B 1 52 ? 6.457 -21.859 1.137 1 57.41 52 SER B N 1
ATOM 1596 C CA . SER B 1 52 ? 5.875 -23.172 1.382 1 57.41 52 SER B CA 1
ATOM 1597 C C . SER B 1 52 ? 5.25 -23.25 2.771 1 57.41 52 SER B C 1
ATOM 1599 O O . SER B 1 52 ? 4.711 -24.281 3.156 1 57.41 52 SER B O 1
ATOM 1601 N N . GLY B 1 53 ? 4.602 -22.203 3.264 1 51.41 53 GLY B N 1
ATOM 1602 C CA . GLY B 1 53 ? 4.004 -22.281 4.59 1 51.41 53 GLY B CA 1
ATOM 1603 C C . GLY B 1 53 ? 5.02 -22.531 5.688 1 51.41 53 GLY B C 1
ATOM 1604 O O . GLY B 1 53 ? 4.734 -22.312 6.867 1 51.41 53 GLY B O 1
ATOM 1605 N N . LYS B 1 54 ? 5.727 -23.75 5.691 1 47.06 54 LYS B N 1
ATOM 1606 C CA . LYS B 1 54 ? 6.723 -24.078 6.703 1 47.06 54 LYS B CA 1
ATOM 1607 C C . LYS B 1 54 ? 7.863 -23.062 6.711 1 47.06 54 LYS B C 1
ATOM 1609 O O . LYS B 1 54 ? 7.801 -22.047 6.016 1 47.06 54 LYS B O 1
ATOM 1614 N N . GLU B 1 55 ? 9.148 -23.672 6.793 1 44.28 55 GLU B N 1
ATOM 1615 C CA . GLU B 1 55 ? 10.383 -22.906 6.93 1 44.28 55 GLU B CA 1
ATOM 1616 C C . GLU B 1 55 ? 10.531 -21.891 5.797 1 44.28 55 GLU B C 1
ATOM 1618 O O . GLU B 1 55 ? 10.133 -22.156 4.66 1 44.28 55 GLU B O 1
ATOM 1623 N N . ASP B 1 56 ? 10.594 -20.625 6.035 1 47.09 56 ASP B N 1
ATOM 1624 C CA . ASP B 1 56 ? 10.961 -19.406 5.34 1 47.09 56 ASP B CA 1
ATOM 1625 C C . ASP B 1 56 ? 11.898 -19.688 4.168 1 47.09 56 ASP B C 1
ATOM 1627 O O . ASP B 1 56 ? 12.742 -18.859 3.822 1 47.09 56 ASP B O 1
ATOM 1631 N N . LYS B 1 57 ? 11.898 -20.891 3.842 1 55.09 57 LYS B N 1
ATOM 1632 C CA . LYS B 1 57 ? 12.867 -20.875 2.754 1 55.09 57 LYS B CA 1
ATOM 1633 C C . LYS B 1 57 ? 12.305 -20.203 1.513 1 55.09 57 LYS B C 1
ATOM 1635 O O . LYS B 1 57 ? 11.406 -20.719 0.862 1 55.09 57 LYS B O 1
ATOM 1640 N N . ASN B 1 58 ? 12.188 -18.844 1.491 1 63.59 58 ASN B N 1
ATOM 1641 C CA . ASN B 1 58 ? 11.695 -18.016 0.389 1 63.59 58 ASN B CA 1
ATOM 1642 C C . ASN B 1 58 ? 12.484 -18.281 -0.892 1 63.59 58 ASN B C 1
ATOM 1644 O O . ASN B 1 58 ? 13.719 -18.188 -0.898 1 63.59 58 ASN B O 1
ATOM 1648 N N . GLU B 1 59 ? 11.852 -19.141 -1.7 1 81.38 59 GLU B N 1
ATOM 1649 C CA . GLU B 1 59 ? 12.375 -19.297 -3.055 1 81.38 59 GLU B CA 1
ATOM 1650 C C . GLU B 1 59 ? 11.938 -18.141 -3.947 1 81.38 59 GLU B C 1
ATOM 1652 O O . GLU B 1 59 ? 10.742 -17.844 -4.059 1 81.38 59 GLU B O 1
ATOM 1657 N N . ILE B 1 60 ? 12.945 -17.594 -4.582 1 88.38 60 ILE B N 1
ATOM 1658 C CA . ILE B 1 60 ? 12.656 -16.5 -5.504 1 88.38 60 ILE B CA 1
ATOM 1659 C C . ILE B 1 60 ? 12.141 -17.062 -6.824 1 88.38 60 ILE B C 1
ATOM 1661 O O . ILE B 1 60 ? 12.789 -17.906 -7.445 1 88.38 60 ILE B O 1
ATOM 1665 N N . LEU B 1 61 ? 11.023 -16.609 -7.172 1 89 61 LEU B N 1
ATOM 1666 C CA . LEU B 1 61 ? 10.43 -17.031 -8.43 1 89 61 LEU B CA 1
ATOM 1667 C C . LEU B 1 61 ? 10.773 -16.062 -9.555 1 89 61 LEU B C 1
ATOM 1669 O O . LEU B 1 61 ? 10.93 -16.469 -10.711 1 89 61 LEU B O 1
ATOM 1673 N N . ASP B 1 62 ? 10.82 -14.867 -9.266 1 92.5 62 ASP B N 1
ATOM 1674 C CA . ASP B 1 62 ? 11.086 -13.828 -10.258 1 92.5 62 ASP B CA 1
ATOM 1675 C C . ASP B 1 62 ? 11.586 -12.547 -9.594 1 92.5 62 ASP B C 1
ATOM 1677 O O . ASP B 1 62 ? 11.25 -12.273 -8.438 1 92.5 62 ASP B O 1
ATOM 1681 N N . THR B 1 63 ? 12.461 -11.867 -10.25 1 95.38 63 THR B N 1
ATOM 1682 C CA . THR B 1 63 ? 12.93 -10.555 -9.836 1 95.38 63 THR B CA 1
ATOM 1683 C C . THR B 1 63 ? 12.914 -9.578 -11.008 1 95.38 63 THR B C 1
ATOM 1685 O O . THR B 1 63 ? 13.406 -9.891 -12.094 1 95.38 63 THR B O 1
ATOM 1688 N N . ARG B 1 64 ? 12.344 -8.414 -10.742 1 97.62 64 ARG B N 1
ATOM 1689 C CA . ARG B 1 64 ? 12.328 -7.367 -11.758 1 97.62 64 ARG B CA 1
ATOM 1690 C C . ARG B 1 64 ? 12.695 -6.012 -11.164 1 97.62 64 ARG B C 1
ATOM 1692 O O . ARG B 1 64 ? 12.578 -5.812 -9.953 1 97.62 64 ARG B O 1
ATOM 1699 N N . ILE B 1 65 ? 13.133 -5.168 -12.078 1 98 65 ILE B N 1
ATOM 1700 C CA . ILE B 1 65 ? 13.391 -3.775 -11.719 1 98 65 ILE B CA 1
ATOM 1701 C C . ILE B 1 65 ? 12.312 -2.879 -12.328 1 98 65 ILE B C 1
ATOM 1703 O O . ILE B 1 65 ? 11.922 -3.064 -13.484 1 98 65 ILE B O 1
ATOM 1707 N N . THR B 1 66 ? 11.859 -1.966 -11.547 1 98.62 66 THR B N 1
ATOM 1708 C CA . THR B 1 66 ? 10.812 -1.085 -12.062 1 98.62 66 THR B CA 1
ATOM 1709 C C . THR B 1 66 ? 11.344 -0.248 -13.227 1 98.62 66 THR B C 1
ATOM 1711 O O . THR B 1 66 ? 12.5 0.191 -13.211 1 98.62 66 THR B O 1
ATOM 1714 N N . SER B 1 67 ? 10.539 -0.017 -14.172 1 98.56 67 SER B N 1
ATOM 1715 C CA . SER B 1 67 ? 10.82 0.793 -15.352 1 98.56 67 SER B CA 1
ATOM 1716 C C . SER B 1 67 ? 10.914 2.273 -14.992 1 98.56 67 SER B C 1
ATOM 1718 O O . SER B 1 67 ? 10.641 2.662 -13.852 1 98.56 67 SER B O 1
ATOM 1720 N N . PRO B 1 68 ? 11.258 3.102 -15.984 1 98.44 68 PRO B N 1
ATOM 1721 C CA . PRO B 1 68 ? 11.281 4.547 -15.742 1 98.44 68 PRO B CA 1
ATOM 1722 C C . PRO B 1 68 ? 9.914 5.098 -15.344 1 98.44 68 PRO B C 1
ATOM 1724 O O . PRO B 1 68 ? 9.828 6.16 -14.719 1 98.44 68 PRO B O 1
ATOM 1727 N N . ARG B 1 69 ? 8.875 4.41 -15.656 1 98.56 69 ARG B N 1
ATOM 1728 C CA . ARG B 1 69 ? 7.531 4.836 -15.289 1 98.56 69 ARG B CA 1
ATOM 1729 C C . ARG B 1 69 ? 7.098 4.203 -13.969 1 98.56 69 ARG B C 1
ATOM 1731 O O . ARG B 1 69 ? 5.93 4.293 -13.586 1 98.56 69 ARG B O 1
ATOM 1738 N N . GLY B 1 70 ? 8.023 3.488 -13.328 1 98.88 70 GLY B N 1
ATOM 1739 C CA . GLY B 1 70 ? 7.75 2.871 -12.047 1 98.88 70 GLY B CA 1
ATOM 1740 C C . GLY B 1 70 ? 7.008 1.552 -12.156 1 98.88 70 GLY B C 1
ATOM 1741 O O . GLY B 1 70 ? 6.551 1.003 -11.156 1 98.88 70 GLY B O 1
ATOM 1742 N N . LEU B 1 71 ? 6.867 1.088 -13.383 1 98.88 71 LEU B N 1
ATOM 1743 C CA . LEU B 1 71 ? 6.059 -0.103 -13.617 1 98.88 71 LEU B CA 1
ATOM 1744 C C . LEU B 1 71 ? 6.863 -1.369 -13.344 1 98.88 71 LEU B C 1
ATOM 1746 O O . LEU B 1 71 ? 8.062 -1.424 -13.633 1 98.88 71 LEU B O 1
ATOM 1750 N N . PHE B 1 72 ? 6.191 -2.379 -12.844 1 98.81 72 PHE B N 1
ATOM 1751 C CA . PHE B 1 72 ? 6.785 -3.705 -12.719 1 98.81 72 PHE B CA 1
ATOM 1752 C C . PHE B 1 72 ? 5.766 -4.789 -13.047 1 98.81 72 PHE B C 1
ATOM 1754 O O . PHE B 1 72 ? 4.559 -4.555 -12.969 1 98.81 72 PHE B O 1
ATOM 1761 N N . HIS B 1 73 ? 6.227 -5.895 -13.414 1 98.75 73 HIS B N 1
ATOM 1762 C CA . HIS B 1 73 ? 5.473 -7.121 -13.648 1 98.75 73 HIS B CA 1
ATOM 1763 C C . HIS B 1 73 ? 6.32 -8.352 -13.352 1 98.75 73 HIS B C 1
ATOM 1765 O O . HIS B 1 73 ? 7.312 -8.609 -14.039 1 98.75 73 HIS B O 1
ATOM 1771 N N . VAL B 1 74 ? 5.953 -9.094 -12.289 1 97.62 74 VAL B N 1
ATOM 1772 C CA . VAL B 1 74 ? 6.668 -10.312 -11.93 1 97.62 74 VAL B CA 1
ATOM 1773 C C . VAL B 1 74 ? 5.742 -11.516 -12.094 1 97.62 74 VAL B C 1
ATOM 1775 O O . VAL B 1 74 ? 4.535 -11.422 -11.852 1 97.62 74 VAL B O 1
ATOM 1778 N N . GLU B 1 75 ? 6.281 -12.516 -12.5 1 95.56 75 GLU B N 1
ATOM 1779 C CA . GLU B 1 75 ? 5.543 -13.75 -12.75 1 95.56 75 GLU B CA 1
ATOM 1780 C C . GLU B 1 75 ? 6.41 -14.977 -12.492 1 95.56 75 GLU B C 1
ATOM 1782 O O . GLU B 1 75 ? 7.609 -14.969 -12.781 1 95.56 75 GLU B O 1
ATOM 1787 N N . GLY B 1 76 ? 5.75 -16.016 -11.852 1 91.12 76 GLY B N 1
ATOM 1788 C CA . GLY B 1 76 ? 6.48 -17.25 -11.57 1 91.12 76 GLY B CA 1
ATOM 1789 C C . GLY B 1 76 ? 5.578 -18.453 -11.406 1 91.12 76 GLY B C 1
ATOM 1790 O O . GLY B 1 76 ? 4.359 -18.312 -11.305 1 91.12 76 GLY B O 1
ATOM 1791 N N . ASN B 1 77 ? 6.211 -19.578 -11.453 1 86.38 77 ASN B N 1
ATOM 1792 C CA . ASN B 1 77 ? 5.492 -20.844 -11.281 1 86.38 77 ASN B CA 1
ATOM 1793 C C . ASN B 1 77 ? 6.324 -21.859 -10.516 1 86.38 77 ASN B C 1
ATOM 1795 O O . ASN B 1 77 ? 7.469 -21.594 -10.148 1 86.38 77 ASN B O 1
ATOM 1799 N N . THR B 1 78 ? 5.723 -22.984 -10.203 1 79.81 78 THR B N 1
ATOM 1800 C CA . THR B 1 78 ? 6.383 -24 -9.391 1 79.81 78 THR B CA 1
ATOM 1801 C C . THR B 1 78 ? 7.184 -24.953 -10.266 1 79.81 78 THR B C 1
ATOM 1803 O O . THR B 1 78 ? 7.84 -25.875 -9.758 1 79.81 78 THR B O 1
ATOM 1806 N N . ASN B 1 79 ? 7.492 -24.625 -11.461 1 73.06 79 ASN B N 1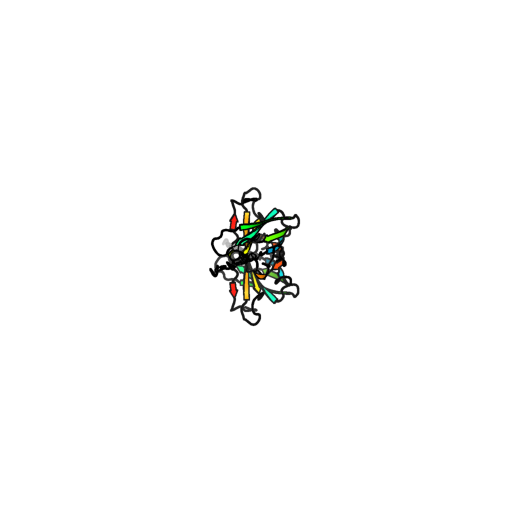
ATOM 1807 C CA . ASN B 1 79 ? 8.273 -25.406 -12.422 1 73.06 79 ASN B CA 1
ATOM 1808 C C . ASN B 1 79 ? 8.102 -26.906 -12.195 1 73.06 79 ASN B C 1
ATOM 1810 O O . ASN B 1 79 ? 9.086 -27.656 -12.188 1 73.06 79 ASN B O 1
ATOM 1814 N N . GLY B 1 80 ? 6.887 -27.391 -11.992 1 62.44 80 GLY B N 1
ATOM 1815 C CA . GLY B 1 80 ? 6.629 -28.812 -11.93 1 62.44 80 GLY B CA 1
ATOM 1816 C C . GLY B 1 80 ? 7.066 -29.438 -10.617 1 62.44 80 GLY B C 1
ATOM 1817 O O . GLY B 1 80 ? 7.176 -30.672 -10.523 1 62.44 80 GLY B O 1
ATOM 1818 N N . ARG B 1 81 ? 7.418 -28.703 -9.625 1 60.66 81 ARG B N 1
ATOM 1819 C CA . ARG B 1 81 ? 7.793 -29.281 -8.344 1 60.66 81 ARG B CA 1
ATOM 1820 C C . ARG B 1 81 ? 6.613 -30 -7.699 1 60.66 81 ARG B C 1
ATOM 1822 O O . ARG B 1 81 ? 5.457 -29.719 -8.023 1 60.66 81 ARG B O 1
ATOM 1829 N N . PRO B 1 82 ? 6.836 -31 -6.836 1 53.34 82 PRO B N 1
ATOM 1830 C CA . PRO B 1 82 ? 5.773 -31.812 -6.242 1 53.34 82 PRO B CA 1
ATOM 1831 C C . PRO B 1 82 ? 4.68 -30.969 -5.59 1 53.34 82 PRO B C 1
ATOM 1833 O O . PRO B 1 82 ? 4.93 -29.844 -5.168 1 53.34 82 PRO B O 1
ATOM 1836 N N . LEU B 1 83 ? 3.393 -31.578 -5.594 1 50.81 83 LEU B N 1
ATOM 1837 C CA . LEU B 1 83 ? 2.115 -30.984 -5.211 1 50.81 83 LEU B CA 1
ATOM 1838 C C . LEU B 1 83 ? 2.219 -30.297 -3.855 1 50.81 83 LEU B C 1
ATOM 1840 O O . LEU B 1 83 ? 1.624 -29.25 -3.645 1 50.81 83 LEU B O 1
ATOM 1844 N N . ASN B 1 84 ? 2.619 -31.219 -2.936 1 51.19 84 ASN B N 1
ATOM 1845 C CA . ASN B 1 84 ? 2.654 -30.734 -1.556 1 51.19 84 ASN B CA 1
ATOM 1846 C C . ASN B 1 84 ? 3.42 -29.422 -1.433 1 51.19 84 ASN B C 1
ATOM 1848 O O . ASN B 1 84 ? 3.387 -28.781 -0.385 1 51.19 84 ASN B O 1
ATOM 1852 N N . GLU B 1 85 ? 4.031 -29.312 -2.535 1 53.09 85 GLU B N 1
ATOM 1853 C CA . GLU B 1 85 ? 4.844 -28.109 -2.664 1 53.09 85 GLU B CA 1
ATOM 1854 C C . GLU B 1 85 ? 4.23 -27.141 -3.67 1 53.09 85 GLU B C 1
ATOM 1856 O O . GLU B 1 85 ? 4.91 -26.219 -4.152 1 53.09 85 GLU B O 1
ATOM 1861 N N . THR B 1 86 ? 3.219 -27.688 -4.094 1 51.72 86 THR B N 1
ATOM 1862 C CA . THR B 1 86 ? 2.643 -26.984 -5.23 1 51.72 86 THR B CA 1
ATOM 1863 C C . THR B 1 86 ? 1.914 -25.719 -4.777 1 51.72 86 THR B C 1
ATOM 1865 O O . THR B 1 86 ? 1.45 -24.938 -5.602 1 51.72 86 THR B O 1
ATOM 1868 N N . ASP B 1 87 ? 1.692 -25.734 -3.457 1 60.53 87 ASP B N 1
ATOM 1869 C CA . ASP B 1 87 ? 1.004 -24.5 -3.105 1 60.53 87 ASP B CA 1
ATOM 1870 C C . ASP B 1 87 ? 1.974 -23.328 -3.08 1 60.53 87 ASP B C 1
ATOM 1872 O O . ASP B 1 87 ? 3.146 -23.484 -2.734 1 60.53 87 ASP B O 1
ATOM 1876 N N . ILE B 1 88 ? 1.699 -22.438 -3.941 1 67.81 88 ILE B N 1
ATOM 1877 C CA . ILE B 1 88 ? 2.402 -21.156 -3.941 1 67.81 88 ILE B CA 1
ATOM 1878 C C . ILE B 1 88 ? 1.748 -20.219 -2.941 1 67.81 88 ILE B C 1
ATOM 1880 O O . ILE B 1 88 ? 0.563 -19.891 -3.064 1 67.81 88 ILE B O 1
ATOM 1884 N N . ASP B 1 89 ? 2.322 -20.266 -1.74 1 79.75 89 ASP B N 1
ATOM 1885 C CA . ASP B 1 89 ? 2.041 -19.047 -0.987 1 79.75 89 ASP B CA 1
ATOM 1886 C C . ASP B 1 89 ? 2.92 -17.891 -1.465 1 79.75 89 ASP B C 1
ATOM 1888 O O . ASP B 1 89 ? 4.039 -17.719 -0.981 1 79.75 89 ASP B O 1
ATOM 1892 N N . ALA B 1 90 ? 2.324 -17.188 -2.441 1 88.5 90 ALA B N 1
ATOM 1893 C CA . ALA B 1 90 ? 3.107 -16.172 -3.154 1 88.5 90 ALA B CA 1
ATOM 1894 C C . ALA B 1 90 ? 3.23 -14.898 -2.338 1 88.5 90 ALA B C 1
ATOM 1896 O O . ALA B 1 90 ? 2.262 -14.461 -1.71 1 88.5 90 ALA B O 1
ATOM 1897 N N . TYR B 1 91 ? 4.379 -14.422 -2.338 1 91.25 91 TYR B N 1
ATOM 1898 C CA . TYR B 1 91 ? 4.715 -13.188 -1.636 1 91.25 91 TYR B CA 1
ATOM 1899 C C . TYR B 1 91 ? 5.547 -12.266 -2.52 1 91.25 91 TYR B C 1
ATOM 1901 O O . TYR B 1 91 ? 6.441 -12.719 -3.234 1 91.25 91 TYR B O 1
ATOM 1909 N N . ILE B 1 92 ? 5.227 -10.992 -2.406 1 93.44 92 ILE B N 1
ATOM 1910 C CA . ILE B 1 92 ? 6.074 -10.031 -3.098 1 93.44 92 ILE B CA 1
ATOM 1911 C C . ILE B 1 92 ? 6.848 -9.195 -2.078 1 93.44 92 ILE B C 1
ATOM 1913 O O . ILE B 1 92 ? 6.344 -8.906 -0.991 1 93.44 92 ILE B O 1
ATOM 1917 N N . ARG B 1 93 ? 8.016 -8.867 -2.465 1 94.56 93 ARG B N 1
ATOM 1918 C CA . ARG B 1 93 ? 8.836 -7.93 -1.698 1 94.56 93 ARG B CA 1
ATOM 1919 C C . ARG B 1 93 ? 9.383 -6.824 -2.592 1 94.56 93 ARG B C 1
ATOM 1921 O O . ARG B 1 93 ? 9.812 -7.086 -3.717 1 94.56 93 ARG B O 1
ATOM 1928 N N . VAL B 1 94 ? 9.352 -5.684 -2.057 1 96.88 94 VAL B N 1
ATOM 1929 C CA . VAL B 1 94 ? 9.867 -4.508 -2.754 1 96.88 94 VAL B CA 1
ATOM 1930 C C . VAL B 1 94 ? 11.086 -3.963 -2.014 1 96.88 94 VAL B C 1
ATOM 1932 O O . VAL B 1 94 ? 11.039 -3.766 -0.797 1 96.88 94 VAL B O 1
ATOM 1935 N N . TYR B 1 95 ? 12.141 -3.791 -2.738 1 96.81 95 TYR B N 1
ATOM 1936 C CA . TYR B 1 95 ? 13.367 -3.172 -2.246 1 96.81 95 TYR B CA 1
ATOM 1937 C C . TYR B 1 95 ? 13.617 -1.84 -2.941 1 96.81 95 TYR B C 1
ATOM 1939 O O . TYR B 1 95 ? 13.711 -1.78 -4.172 1 96.81 95 TYR B O 1
ATOM 1947 N N . HIS B 1 96 ? 13.766 -0.829 -2.184 1 97.56 96 HIS B N 1
ATOM 1948 C CA . HIS B 1 96 ? 13.875 0.484 -2.807 1 97.56 96 HIS B CA 1
ATOM 1949 C C . HIS B 1 96 ? 14.703 1.433 -1.947 1 97.56 96 HIS B C 1
ATOM 1951 O O . HIS B 1 96 ? 15.016 1.12 -0.796 1 97.56 96 HIS B O 1
ATOM 1957 N N . LYS B 1 97 ? 15.062 2.576 -2.479 1 96.62 97 LYS B N 1
ATOM 1958 C CA . LYS B 1 97 ? 15.891 3.553 -1.777 1 96.62 97 LYS B CA 1
ATOM 1959 C C . LYS B 1 97 ? 15.203 4.91 -1.703 1 96.62 97 LYS B C 1
ATOM 1961 O O . LYS B 1 97 ? 15.859 5.945 -1.575 1 96.62 97 LYS B O 1
ATOM 1966 N N . CYS B 1 98 ? 13.93 4.918 -1.887 1 97.19 98 CYS B N 1
ATOM 1967 C CA . CYS B 1 98 ? 13.18 6.156 -1.736 1 97.19 98 CYS B CA 1
ATOM 1968 C C . CYS B 1 98 ? 13.406 6.77 -0.358 1 97.19 98 CYS B C 1
ATOM 1970 O O . CYS B 1 98 ? 13.086 6.148 0.659 1 97.19 98 CYS B O 1
ATOM 1972 N N . GLY B 1 99 ? 13.883 7.965 -0.338 1 94.06 99 GLY B N 1
ATOM 1973 C CA . GLY B 1 99 ? 14.094 8.688 0.907 1 94.06 99 GLY B CA 1
ATOM 1974 C C . GLY B 1 99 ? 15.367 8.281 1.624 1 94.06 99 GLY B C 1
ATOM 1975 O O . GLY B 1 99 ? 15.602 8.695 2.762 1 94.06 99 GLY B O 1
ATOM 1976 N N . VAL B 1 100 ? 16.062 7.43 1.051 1 92.12 100 VAL B N 1
ATOM 1977 C CA . VAL B 1 100 ? 17.328 6.992 1.637 1 92.12 100 VAL B CA 1
ATOM 1978 C C . VAL B 1 100 ? 18.484 7.414 0.74 1 92.12 100 VAL B C 1
ATOM 1980 O O . VAL B 1 100 ? 18.297 7.641 -0.459 1 92.12 100 VAL B O 1
ATOM 1983 N N . ASP B 1 101 ? 19.641 7.504 1.357 1 89.81 101 ASP B N 1
ATOM 1984 C CA . ASP B 1 101 ? 20.844 7.844 0.61 1 89.81 101 ASP B CA 1
ATOM 1985 C C . ASP B 1 101 ? 21.188 6.762 -0.412 1 89.81 101 ASP B C 1
ATOM 1987 O O . ASP B 1 101 ? 21.406 5.602 -0.048 1 89.81 101 ASP B O 1
ATOM 1991 N N . GLU B 1 102 ? 21.328 7.168 -1.665 1 85.06 102 GLU B N 1
ATOM 1992 C CA . GLU B 1 102 ? 21.531 6.227 -2.762 1 85.06 102 GLU B CA 1
ATOM 1993 C C . GLU B 1 102 ? 22.906 5.574 -2.678 1 85.06 102 GLU B C 1
ATOM 1995 O O . GLU B 1 102 ? 23.125 4.496 -3.23 1 85.06 102 GLU B O 1
ATOM 2000 N N . LYS B 1 103 ? 23.781 6.207 -2.02 1 87.38 103 LYS B N 1
ATOM 2001 C CA . LYS B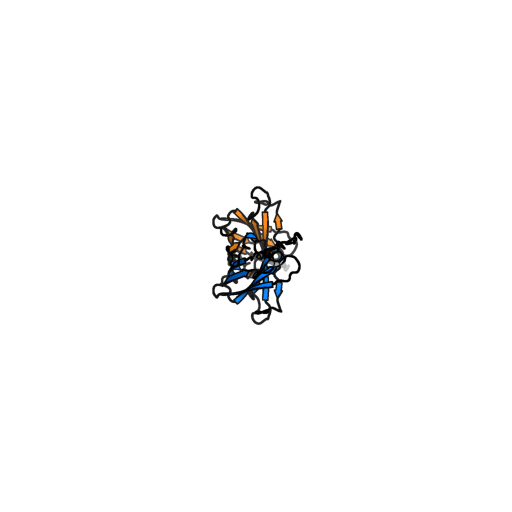 1 103 ? 25.156 5.715 -1.965 1 87.38 103 LYS B CA 1
ATOM 2002 C C . LYS B 1 103 ? 25.297 4.598 -0.937 1 87.38 103 LYS B C 1
ATOM 2004 O O . LYS B 1 103 ? 26.266 3.828 -0.981 1 87.38 103 LYS B O 1
ATOM 2009 N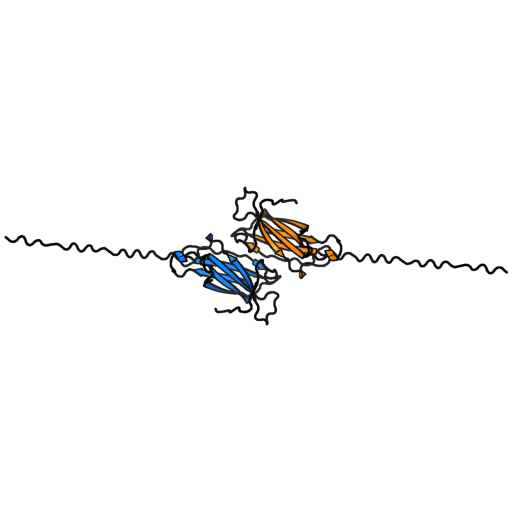 N . LYS B 1 104 ? 24.406 4.551 -0.057 1 86.38 104 LYS B N 1
ATOM 2010 C CA . LYS B 1 104 ? 24.453 3.51 0.967 1 86.38 104 LYS B CA 1
ATOM 2011 C C . LYS B 1 104 ? 23.828 2.211 0.46 1 86.38 104 LYS B C 1
ATOM 2013 O O . LYS B 1 104 ? 22.859 2.232 -0.302 1 86.38 104 LYS B O 1
ATOM 2018 N N . ASN B 1 105 ? 24.578 1.116 0.811 1 86.75 105 ASN B N 1
ATOM 2019 C CA . ASN B 1 105 ? 23.969 -0.175 0.512 1 86.75 105 ASN B CA 1
ATOM 2020 C C . ASN B 1 105 ? 22.859 -0.515 1.509 1 86.75 105 ASN B C 1
ATOM 2022 O O . ASN B 1 105 ? 22.984 -1.481 2.264 1 86.75 105 ASN B O 1
ATOM 2026 N N . GLU B 1 106 ? 21.828 0.299 1.51 1 94 106 GLU B N 1
ATOM 2027 C CA . GLU B 1 106 ? 20.672 0.139 2.377 1 94 106 GLU B CA 1
ATOM 2028 C C . GLU B 1 106 ? 19.375 0.313 1.597 1 94 106 GLU B C 1
ATOM 2030 O O . GLU B 1 106 ? 19.188 1.321 0.913 1 94 106 GLU B O 1
ATOM 2035 N N . TYR B 1 107 ? 18.641 -0.72 1.625 1 96.19 107 TYR B N 1
ATOM 2036 C CA . TYR B 1 107 ? 17.328 -0.695 0.979 1 96.19 107 TYR B CA 1
ATOM 2037 C C . TYR B 1 107 ? 16.203 -0.739 2.014 1 96.19 107 TYR B C 1
ATOM 2039 O O . TYR B 1 107 ? 16.312 -1.455 3.014 1 96.19 107 TYR B O 1
ATOM 2047 N N . ARG B 1 108 ? 15.234 0.086 1.814 1 97 108 ARG B N 1
ATOM 2048 C CA . ARG B 1 108 ? 13.953 -0.158 2.473 1 97 108 ARG B CA 1
ATOM 2049 C C . ARG B 1 108 ? 13.242 -1.354 1.853 1 97 108 ARG B C 1
ATOM 2051 O O . ARG B 1 108 ? 13.281 -1.548 0.636 1 97 108 ARG B O 1
ATOM 2058 N N . LYS B 1 109 ? 12.609 -2.117 2.723 1 96.25 109 LYS B N 1
ATOM 2059 C CA . LYS B 1 109 ? 12 -3.361 2.256 1 96.25 109 LYS B CA 1
ATOM 2060 C C . LYS B 1 109 ? 10.633 -3.576 2.893 1 96.25 109 LYS B C 1
ATOM 2062 O O . LYS B 1 109 ? 10.484 -3.455 4.109 1 96.25 109 LYS B O 1
ATOM 2067 N N . PHE B 1 110 ? 9.688 -3.877 2.062 1 94.75 110 PHE B N 1
ATOM 2068 C CA . PHE B 1 110 ? 8.367 -4.27 2.525 1 94.75 110 PHE B CA 1
ATOM 2069 C C . PHE B 1 110 ? 7.723 -5.262 1.562 1 94.75 110 PHE B C 1
ATOM 2071 O O . PHE B 1 110 ? 8.258 -5.52 0.482 1 94.75 110 PHE B O 1
ATOM 2078 N N . GLY B 1 111 ? 6.633 -5.816 2.012 1 93.38 111 GLY B N 1
ATOM 2079 C CA . GLY B 1 111 ? 5.965 -6.777 1.147 1 93.38 111 GLY B CA 1
ATOM 2080 C C . GLY B 1 111 ? 4.637 -7.258 1.702 1 93.38 111 GLY B C 1
ATOM 2081 O O . GLY B 1 111 ? 4.227 -6.852 2.789 1 93.38 111 GLY B O 1
ATOM 2082 N N . PHE B 1 112 ? 4.02 -8.086 0.865 1 92.19 112 PHE B N 1
ATOM 2083 C CA . PHE B 1 112 ? 2.734 -8.641 1.273 1 92.19 112 PHE B CA 1
ATOM 2084 C C . PHE B 1 112 ? 2.436 -9.93 0.523 1 92.19 112 PHE B C 1
ATOM 2086 O O . PHE B 1 112 ? 3.016 -10.188 -0.534 1 92.19 112 PHE B O 1
ATOM 2093 N N . LYS B 1 113 ? 1.587 -10.664 1.106 1 90.88 113 LYS B N 1
ATOM 2094 C CA . LYS B 1 113 ? 1.151 -11.93 0.519 1 90.88 113 LYS B CA 1
ATOM 2095 C C . LYS B 1 113 ? 0.109 -11.703 -0.571 1 90.88 113 LYS B C 1
ATOM 2097 O O . LYS B 1 113 ? -0.796 -10.883 -0.409 1 90.88 113 LYS B O 1
ATOM 2102 N N . ILE B 1 114 ? 0.237 -12.445 -1.608 1 92.12 114 ILE B N 1
ATOM 2103 C CA . ILE B 1 114 ? -0.709 -12.359 -2.715 1 92.12 114 ILE B CA 1
ATOM 2104 C C . ILE B 1 114 ? -1.921 -13.242 -2.426 1 92.12 114 ILE B C 1
ATOM 2106 O O . ILE B 1 114 ? -1.774 -14.375 -1.963 1 92.12 114 ILE B O 1
ATOM 2110 N N . PRO B 1 115 ? -3.096 -12.695 -2.686 1 92.25 115 PRO B N 1
ATOM 2111 C CA . PRO B 1 115 ? -4.277 -13.531 -2.465 1 92.25 115 PRO B CA 1
ATOM 2112 C C . PRO B 1 115 ? -4.211 -14.867 -3.211 1 92.25 115 PRO B C 1
ATOM 2114 O O . PRO B 1 115 ? -3.748 -14.914 -4.355 1 92.25 115 PRO B O 1
ATOM 2117 N N . SER B 1 116 ? -4.699 -15.875 -2.617 1 89.69 116 SER B N 1
ATOM 2118 C CA . SER B 1 116 ? -4.492 -17.234 -3.098 1 89.69 116 SER B CA 1
ATOM 2119 C C . SER B 1 116 ? -5.168 -17.453 -4.449 1 89.69 116 SER B C 1
ATOM 2121 O O . SER B 1 116 ? -4.703 -18.266 -5.258 1 89.69 116 SER B O 1
ATOM 2123 N N . HIS B 1 117 ? -6.215 -16.703 -4.695 1 92.12 117 HIS B N 1
ATOM 2124 C CA . HIS B 1 117 ? -6.938 -16.969 -5.934 1 92.12 117 HIS B CA 1
ATOM 2125 C C . HIS B 1 117 ? -6.188 -16.406 -7.137 1 92.12 117 HIS B C 1
ATOM 2127 O O . HIS B 1 117 ? -6.57 -16.656 -8.281 1 92.12 117 HIS B O 1
ATOM 2133 N N . TYR B 1 118 ? -5.16 -15.781 -6.902 1 94.06 118 TYR B N 1
ATOM 2134 C CA . TYR B 1 118 ? -4.293 -15.336 -7.992 1 94.06 118 TYR B CA 1
ATOM 2135 C C . TYR B 1 118 ? -3.209 -16.375 -8.281 1 94.06 118 TYR B C 1
ATOM 2137 O O . TYR B 1 118 ? -2.389 -16.188 -9.18 1 94.06 118 TYR B O 1
ATOM 2145 N N . VAL B 1 119 ? -3.113 -17.391 -7.477 1 91.25 119 VAL B N 1
ATOM 2146 C CA . VAL B 1 119 ? -2.311 -18.562 -7.785 1 91.25 119 VAL B CA 1
ATOM 2147 C C . VAL B 1 119 ? -3.154 -19.578 -8.555 1 91.25 119 VAL B C 1
ATOM 2149 O O . VAL B 1 119 ? -4.078 -20.172 -8 1 91.25 119 VAL B O 1
ATOM 2152 N N . THR B 1 120 ? -2.789 -19.656 -9.805 1 91.5 120 THR B N 1
ATOM 2153 C CA . THR B 1 120 ? -3.65 -20.438 -10.688 1 91.5 120 THR B CA 1
ATOM 2154 C C . THR B 1 120 ? -2.938 -21.703 -11.164 1 91.5 120 THR B C 1
ATOM 2156 O O . THR B 1 120 ? -1.711 -21.797 -11.086 1 91.5 120 THR B O 1
ATOM 2159 N N . ASN B 1 121 ? -3.725 -22.562 -11.625 1 87.75 121 ASN B N 1
ATOM 2160 C CA . ASN B 1 121 ? -3.162 -23.797 -12.156 1 87.75 121 ASN B CA 1
ATOM 2161 C C . ASN B 1 121 ? -2.463 -23.562 -13.492 1 87.75 121 ASN B C 1
ATOM 2163 O O . ASN B 1 121 ? -2.941 -22.797 -14.32 1 87.75 121 ASN B O 1
ATOM 2167 N N . GLY B 1 122 ? -1.344 -24.234 -13.625 1 87.06 122 GLY B N 1
ATOM 2168 C CA . GLY B 1 122 ? -0.653 -24.203 -14.898 1 87.06 122 GLY B CA 1
ATOM 2169 C C . GLY B 1 122 ? 0.702 -23.516 -14.828 1 87.06 122 GLY B C 1
ATOM 2170 O O . GLY B 1 122 ? 1.1 -23.031 -13.766 1 87.06 122 GLY B O 1
ATOM 2171 N N . ARG B 1 123 ? 1.391 -23.547 -15.938 1 85.38 123 ARG B N 1
ATOM 2172 C CA . ARG B 1 123 ? 2.727 -22.969 -16.047 1 85.38 123 ARG B CA 1
ATOM 2173 C C . ARG B 1 123 ? 2.66 -21.438 -16.156 1 85.38 123 ARG B C 1
ATOM 2175 O O . ARG B 1 123 ? 3.586 -20.75 -15.742 1 85.38 123 ARG B O 1
ATOM 2182 N N . ILE B 1 124 ? 1.535 -21.016 -16.766 1 90.94 124 ILE B N 1
ATOM 2183 C CA . ILE B 1 124 ? 1.347 -19.578 -16.969 1 90.94 124 ILE B CA 1
ATOM 2184 C C . ILE B 1 124 ? 0.146 -19.109 -16.156 1 90.94 124 ILE B C 1
ATOM 2186 O O . ILE B 1 124 ? -0.915 -19.734 -16.172 1 90.94 124 ILE B O 1
ATOM 2190 N N . SER B 1 125 ? 0.391 -18.078 -15.43 1 93.31 125 SER B N 1
ATOM 2191 C CA . SER B 1 125 ? -0.688 -17.531 -14.617 1 93.31 125 SER B CA 1
ATOM 2192 C C . SER B 1 125 ? -1.869 -17.094 -15.477 1 93.31 125 SER B C 1
ATOM 2194 O O . SER B 1 125 ? -1.687 -16.469 -16.531 1 93.31 125 SER B O 1
ATOM 2196 N N . LYS B 1 126 ? -3.023 -17.422 -15.031 1 95.06 126 LYS B N 1
ATOM 2197 C CA . LYS B 1 126 ? -4.238 -17.062 -15.758 1 95.06 126 LYS B CA 1
ATOM 2198 C C . LYS B 1 126 ? -4.809 -15.742 -15.266 1 95.06 126 LYS B C 1
ATOM 2200 O O . LYS B 1 126 ? -5.707 -15.172 -15.891 1 95.06 126 LYS B O 1
ATOM 2205 N N . LYS B 1 127 ? -4.391 -15.297 -14.07 1 95.44 127 LYS B N 1
ATOM 2206 C CA . LYS B 1 127 ? -4.789 -14.023 -13.477 1 95.44 127 LYS B CA 1
ATOM 2207 C C . LYS B 1 127 ? -3.572 -13.242 -12.992 1 95.44 127 LYS B C 1
ATOM 2209 O O . LYS B 1 127 ? -2.582 -13.828 -12.555 1 95.44 127 LYS B O 1
ATOM 2214 N N . THR B 1 128 ? -3.674 -11.984 -13.156 1 97.25 128 THR B N 1
ATOM 2215 C CA . THR B 1 128 ? -2.625 -11.109 -12.641 1 97.25 128 THR B CA 1
ATOM 2216 C C . THR B 1 128 ? -3.162 -10.219 -11.531 1 97.25 128 THR B C 1
ATOM 2218 O O . THR B 1 128 ? -4.203 -9.578 -11.688 1 97.25 128 THR B O 1
ATOM 2221 N N . TYR B 1 129 ? -2.549 -10.297 -10.367 1 97.5 129 TYR B N 1
ATOM 2222 C CA . TYR B 1 129 ? -2.883 -9.336 -9.32 1 97.5 129 TYR B CA 1
ATOM 2223 C C . TYR B 1 129 ? -2.295 -7.965 -9.625 1 97.5 129 TYR B C 1
ATOM 2225 O O . TYR B 1 129 ? -1.087 -7.836 -9.836 1 97.5 129 TYR B O 1
ATOM 2233 N N . ASP B 1 130 ? -3.148 -6.953 -9.617 1 98.62 130 ASP B N 1
ATOM 2234 C CA . ASP B 1 130 ? -2.709 -5.574 -9.781 1 98.62 130 ASP B CA 1
ATOM 2235 C C . ASP B 1 130 ? -2.564 -4.875 -8.43 1 98.62 130 ASP B C 1
ATOM 2237 O O . ASP B 1 130 ? -3.562 -4.539 -7.789 1 98.62 130 ASP B O 1
ATOM 2241 N N . ALA B 1 131 ? -1.327 -4.617 -8.07 1 98 131 ALA B N 1
ATOM 2242 C CA . ALA B 1 131 ? -1.03 -4.012 -6.777 1 98 131 ALA B CA 1
ATOM 2243 C C . ALA B 1 131 ? -1.434 -2.539 -6.758 1 98 131 ALA B C 1
ATOM 2245 O O . ALA B 1 131 ? -1.507 -1.922 -5.691 1 98 131 ALA B O 1
ATOM 2246 N N . GLY B 1 132 ? -1.68 -1.995 -7.926 1 98.38 132 GLY B N 1
ATOM 2247 C CA . GLY B 1 132 ? -2.004 -0.58 -8.016 1 98.38 132 GLY B CA 1
ATOM 2248 C C . GLY B 1 132 ? -0.777 0.307 -8.117 1 98.38 132 GLY B C 1
ATOM 2249 O O . GLY B 1 132 ? 0.183 -0.031 -8.812 1 98.38 132 GLY B O 1
ATOM 2250 N N . ILE B 1 133 ? -0.942 1.483 -7.613 1 98.75 133 ILE B N 1
ATOM 2251 C CA . ILE B 1 133 ? 0.149 2.447 -7.523 1 98.75 133 ILE B CA 1
ATOM 2252 C C . ILE B 1 133 ? 0.524 2.668 -6.062 1 98.7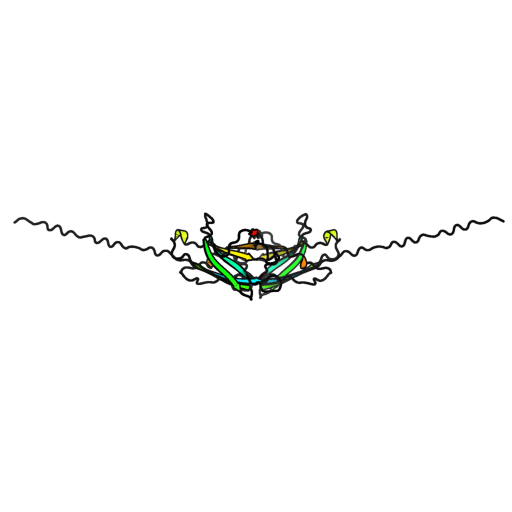5 133 ILE B C 1
ATOM 2254 O O . ILE B 1 133 ? -0.279 3.182 -5.277 1 98.75 133 ILE B O 1
ATOM 2258 N N . LEU B 1 134 ? 1.681 2.314 -5.668 1 98.5 134 LEU B N 1
ATOM 2259 C CA . LEU B 1 134 ? 2.139 2.438 -4.289 1 98.5 134 LEU B CA 1
ATOM 2260 C C . LEU B 1 134 ? 3.152 3.566 -4.152 1 98.5 134 LEU B C 1
ATOM 2262 O O . LEU B 1 134 ? 4.125 3.631 -4.906 1 98.5 134 LEU B O 1
ATOM 2266 N N . ASN B 1 135 ? 2.9 4.398 -3.238 1 98.56 135 ASN B N 1
ATOM 2267 C CA . ASN B 1 135 ? 3.816 5.5 -2.963 1 98.56 135 ASN B CA 1
ATOM 2268 C C . ASN B 1 135 ? 4.809 5.141 -1.86 1 98.56 135 ASN B C 1
ATOM 2270 O O . ASN B 1 135 ? 4.426 4.988 -0.699 1 98.56 135 ASN B O 1
ATOM 2274 N N . LEU B 1 136 ? 6.031 5.125 -2.16 1 98.31 136 LEU B N 1
ATOM 2275 C CA . LEU B 1 136 ? 7.082 4.551 -1.325 1 98.31 136 LEU B CA 1
ATOM 2276 C C . LEU B 1 136 ? 7.559 5.562 -0.288 1 98.31 136 LEU B C 1
ATOM 2278 O O . LEU B 1 136 ? 8.406 5.242 0.551 1 98.31 136 LEU B O 1
ATOM 2282 N N . GLU B 1 137 ? 6.992 6.738 -0.32 1 96.75 137 GLU B N 1
ATOM 2283 C CA . GLU B 1 137 ? 7.438 7.727 0.659 1 96.75 137 GLU B CA 1
ATOM 2284 C C . GLU B 1 137 ? 7.02 7.328 2.072 1 96.75 137 GLU B C 1
ATOM 2286 O O . GLU B 1 137 ? 7.668 7.715 3.049 1 96.75 137 GLU B O 1
ATOM 2291 N N . VAL B 1 138 ? 5.969 6.617 2.119 1 94.25 138 VAL B N 1
ATOM 2292 C CA . VAL B 1 138 ? 5.516 6.184 3.438 1 94.25 138 VAL B CA 1
ATOM 2293 C C . VAL B 1 138 ? 6.387 5.027 3.93 1 94.25 138 VAL B C 1
ATOM 2295 O O . VAL B 1 138 ? 7.027 4.34 3.131 1 94.25 138 VAL B O 1
ATOM 2298 N N . LYS B 1 139 ? 6.398 5.016 5.199 1 92.62 139 LYS B N 1
ATOM 2299 C CA . LYS B 1 139 ? 6.895 3.773 5.781 1 92.62 139 LYS B CA 1
ATOM 2300 C C . LYS B 1 139 ? 5.762 2.77 5.984 1 92.62 139 LYS B C 1
ATOM 2302 O O . LYS B 1 139 ? 4.914 2.951 6.863 1 92.62 139 LYS B O 1
ATOM 2307 N N . TYR B 1 140 ? 5.832 1.765 5.227 1 93.56 140 TYR B N 1
ATOM 2308 C CA . TYR B 1 140 ? 4.785 0.753 5.336 1 93.56 140 TYR B CA 1
ATOM 2309 C C . TYR B 1 140 ? 4.914 -0.022 6.641 1 93.56 140 TYR B C 1
ATOM 2311 O O . TYR B 1 140 ? 6.02 -0.204 7.156 1 93.56 140 TYR B O 1
ATOM 2319 N N . PRO B 1 141 ? 3.758 -0.485 7.098 1 89.94 141 PRO B N 1
ATOM 2320 C CA . PRO B 1 141 ? 3.834 -1.327 8.289 1 89.94 141 PRO B CA 1
ATOM 2321 C C . PRO B 1 141 ? 4.742 -2.539 8.102 1 89.94 141 PRO B C 1
ATOM 2323 O O . PRO B 1 141 ? 4.699 -3.193 7.059 1 89.94 141 PRO B O 1
ATOM 2326 N N . LYS B 1 142 ? 5.672 -2.824 8.992 1 91.31 142 LYS B N 1
ATOM 2327 C CA . LYS B 1 142 ? 6.621 -3.932 9.039 1 91.31 142 LYS B CA 1
ATOM 2328 C C . LYS B 1 142 ? 7.75 -3.73 8.031 1 91.31 142 LYS B C 1
ATOM 2330 O O . LYS B 1 142 ? 8.516 -4.656 7.762 1 91.31 142 LYS B O 1
ATOM 2335 N N . GLU B 1 143 ? 7.762 -2.559 7.488 1 94.5 143 GLU B N 1
ATOM 2336 C CA . GLU B 1 143 ? 8.898 -2.25 6.629 1 94.5 143 GLU B CA 1
ATOM 2337 C C . GLU B 1 143 ? 10.211 -2.287 7.41 1 94.5 143 GLU B C 1
ATOM 2339 O O . GLU B 1 143 ? 10.273 -1.812 8.547 1 94.5 143 GLU B O 1
ATOM 2344 N N . THR B 1 144 ? 11.258 -2.842 6.754 1 95.31 144 THR B N 1
ATOM 2345 C CA . THR B 1 144 ? 12.57 -2.91 7.379 1 95.31 144 THR B CA 1
ATOM 2346 C C . THR B 1 144 ? 13.648 -2.396 6.426 1 95.31 144 THR B C 1
ATOM 2348 O O . THR B 1 144 ? 13.367 -2.104 5.262 1 95.31 144 THR B O 1
ATOM 2351 N N . LYS B 1 145 ? 14.805 -2.262 7.035 1 94.5 145 LYS B N 1
ATOM 2352 C CA . LYS B 1 145 ? 15.977 -1.913 6.238 1 94.5 145 LYS B CA 1
ATOM 2353 C C . LYS B 1 145 ? 16.828 -3.145 5.941 1 94.5 145 LYS B C 1
ATOM 2355 O O . LYS B 1 145 ? 17.016 -3.996 6.812 1 94.5 145 LYS B O 1
ATOM 2360 N N . ASP B 1 146 ? 17.188 -3.209 4.711 1 92.94 146 ASP B N 1
ATOM 2361 C CA . ASP B 1 146 ? 18.062 -4.297 4.281 1 92.94 146 ASP B CA 1
ATOM 2362 C C . ASP B 1 146 ? 19.438 -3.771 3.863 1 92.94 146 ASP B C 1
ATOM 2364 O O . ASP B 1 146 ? 19.562 -3.092 2.844 1 92.94 146 ASP B O 1
ATOM 2368 N N . LYS B 1 147 ? 20.438 -4.191 4.637 1 91.81 147 LYS B N 1
ATOM 2369 C CA . LYS B 1 147 ? 21.797 -3.707 4.371 1 91.81 147 LYS B CA 1
ATOM 2370 C C . LYS B 1 147 ? 22.609 -4.742 3.594 1 91.81 147 LYS B C 1
ATOM 2372 O O . LYS B 1 147 ? 23.766 -4.5 3.256 1 91.81 147 LYS B O 1
ATOM 2377 N N . ASN B 1 148 ? 22.031 -5.867 3.285 1 88.25 148 ASN B N 1
ATOM 2378 C CA . ASN B 1 148 ? 22.75 -6.945 2.609 1 88.25 148 ASN B CA 1
ATOM 2379 C C . ASN B 1 148 ? 22.062 -7.34 1.304 1 88.25 148 ASN B C 1
ATOM 2381 O O . ASN B 1 148 ? 22.203 -8.477 0.842 1 88.25 148 ASN B O 1
ATOM 2385 N N . PHE B 1 149 ? 21.344 -6.465 0.801 1 88.19 149 PHE B N 1
ATOM 2386 C CA . PHE B 1 149 ? 20.609 -6.762 -0.421 1 88.19 149 PHE B CA 1
ATOM 2387 C C . PHE B 1 149 ? 21.562 -7.102 -1.56 1 88.19 149 PHE B C 1
ATOM 2389 O O . PHE B 1 149 ? 22.562 -6.41 -1.764 1 88.19 149 PHE B O 1
ATOM 2396 N N . VAL B 1 150 ? 21.141 -8.219 -2.115 1 83.94 150 VAL B N 1
ATOM 2397 C CA . VAL B 1 150 ? 21.891 -8.648 -3.295 1 83.94 150 VAL B CA 1
ATOM 2398 C C . VAL B 1 150 ? 20.953 -8.719 -4.5 1 83.94 150 VAL B C 1
ATOM 2400 O O . VAL B 1 150 ? 19.891 -9.336 -4.43 1 83.94 150 VAL B O 1
ATOM 2403 N N . GLU B 1 151 ? 21.297 -8.102 -5.594 1 81.31 151 GLU B N 1
ATOM 2404 C CA . GLU B 1 151 ? 20.469 -8.039 -6.793 1 81.31 151 GLU B CA 1
ATOM 2405 C C . GLU B 1 151 ? 20.25 -9.422 -7.387 1 81.31 151 GLU B C 1
ATOM 2407 O O . GLU B 1 151 ? 19.109 -9.773 -7.742 1 81.31 151 GLU B O 1
ATOM 2412 N N . ASN B 1 152 ? 21.281 -10.18 -7.477 1 74.12 152 ASN B N 1
ATOM 2413 C CA . ASN B 1 152 ? 21.203 -11.539 -7.992 1 74.12 152 ASN B CA 1
ATOM 2414 C C . ASN B 1 152 ? 21.562 -12.562 -6.922 1 74.12 152 ASN B C 1
ATOM 2416 O O . ASN B 1 152 ? 22.75 -12.898 -6.742 1 74.12 152 ASN B O 1
ATOM 2420 N N . PRO B 1 153 ? 20.531 -13.008 -6.262 1 68.44 153 PRO B N 1
ATOM 2421 C CA . PRO B 1 153 ? 20.875 -13.945 -5.188 1 68.44 153 PRO B CA 1
ATOM 2422 C C . PRO B 1 153 ? 21.266 -15.328 -5.715 1 68.44 153 PRO B C 1
ATOM 2424 O O . PRO B 1 153 ? 20.812 -15.727 -6.789 1 68.44 153 PRO B O 1
#

Nearest PDB structures (foldseek):
  7kcn-assembly1_A-2  TM=5.398E-01  e=2.777E-03  synthetic construct
  3iwu-assembly1_B  TM=5.481E-01  e=7.809E-03  Danio rerio
  2wze-assembly2_B  TM=4.207E-01  e=7.334E-02  Acetivibrio thermocellus
  6x85-assembly1_B  TM=3.545E-01  e=1.539E+00  Homo sapiens
  7kp9-assembly1_B  TM=3.235E-01  e=1.453E+00  Homo sapiens

Sequence (306 aa):
MKIFLVFLGIGLCLGFINASAGVALRATSVKGQLNCGTQPYEGAFVRLFRSSGKEDKNEILDTRITSPRGLFHVEGNTNGRPLNETDIDAYIRVYHKCGVDEKKNEYRKFGFKIPSHYVTNGRISKKTYDAGILNLEVKYPKETKDKNFVENPMKIFLVFLGIGLCLGFINASAGVALRATSVKGQLNCGTQPYEGAFVRLFRSSGKEDKNEILDTRITSPRGLFHVEGNTNGRPLNETDIDAYIRVYHKCGVDEKKNEYRKFGFKIPSHYVTNGRISKKTYDAGILNLEVKYPKETKDKNFVENP

Radius of gyration: 30.95 Å; Cα contacts (8 Å, |Δi|>4): 727; chains: 2; bounding box: 49×169×72 Å